Protein AF-A0A0F2J9E2-F1 (afdb_monomer_lite)

Structure (mmCIF, N/CA/C/O backbone):
data_AF-A0A0F2J9E2-F1
#
_entry.id   AF-A0A0F2J9E2-F1
#
loop_
_atom_site.group_PDB
_atom_site.id
_atom_site.type_symbol
_atom_site.label_atom_id
_atom_site.label_alt_id
_atom_site.label_comp_id
_atom_site.label_asym_id
_atom_site.label_entity_id
_atom_site.label_seq_id
_atom_site.pdbx_PDB_ins_code
_atom_site.Cartn_x
_atom_site.Cartn_y
_atom_site.Cartn_z
_atom_site.occupancy
_atom_site.B_iso_or_equiv
_atom_site.auth_seq_id
_atom_site.auth_comp_id
_atom_site.auth_asym_id
_atom_site.auth_atom_id
_atom_site.pdbx_PDB_model_num
ATOM 1 N N . MET A 1 1 ? -23.223 13.736 -30.293 1.00 45.84 1 MET A N 1
ATOM 2 C CA . MET A 1 1 ? -22.440 12.627 -30.875 1.00 45.84 1 MET A CA 1
ATOM 3 C C . MET A 1 1 ? -22.894 12.471 -32.313 1.00 45.84 1 MET A C 1
ATOM 5 O O . MET A 1 1 ? -24.028 12.058 -32.528 1.00 45.84 1 MET A O 1
ATOM 9 N N . GLU A 1 2 ? -22.087 12.908 -33.279 1.00 57.16 2 GLU A N 1
ATOM 10 C CA . GLU A 1 2 ? -22.367 12.638 -34.693 1.00 57.16 2 GLU A CA 1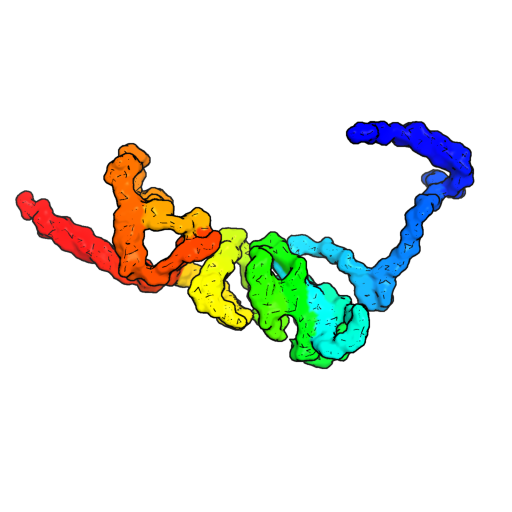
ATOM 11 C C . GLU A 1 2 ? -22.259 11.133 -34.938 1.00 57.16 2 GLU A C 1
ATOM 13 O O . GLU A 1 2 ? -21.308 10.481 -34.507 1.00 57.16 2 GLU A O 1
ATOM 18 N N . ARG A 1 3 ? -23.279 10.563 -35.576 1.00 68.81 3 ARG A N 1
ATOM 19 C CA . ARG A 1 3 ? -23.315 9.141 -35.901 1.00 68.81 3 ARG A CA 1
ATOM 20 C C . ARG A 1 3 ? -22.451 8.951 -37.146 1.00 68.81 3 ARG A C 1
ATOM 22 O O . ARG A 1 3 ? -22.843 9.409 -38.213 1.00 68.81 3 ARG A O 1
ATOM 29 N N . LEU A 1 4 ? -21.273 8.341 -36.997 1.00 74.75 4 LEU A N 1
ATOM 30 C CA . LEU A 1 4 ? -20.391 8.072 -38.135 1.00 74.75 4 LEU A CA 1
ATOM 31 C C . LEU A 1 4 ? -21.130 7.224 -39.180 1.00 74.75 4 LEU A C 1
ATOM 33 O O . LEU A 1 4 ? -21.601 6.127 -38.879 1.00 74.75 4 LEU A O 1
ATOM 37 N N . ASP A 1 5 ? -21.212 7.740 -40.405 1.00 84.50 5 ASP A N 1
ATOM 38 C CA . ASP A 1 5 ? -21.709 7.007 -41.566 1.00 84.50 5 ASP A CA 1
ATOM 39 C C . ASP A 1 5 ? -20.539 6.312 -42.271 1.00 84.50 5 ASP A C 1
ATOM 41 O O . ASP A 1 5 ? -19.844 6.876 -43.125 1.00 84.50 5 ASP A O 1
ATOM 45 N N . PHE A 1 6 ? -20.318 5.062 -41.874 1.00 79.31 6 PHE A N 1
ATOM 46 C CA . PHE A 1 6 ? -19.247 4.225 -42.399 1.00 79.31 6 PHE A CA 1
ATOM 47 C C . PHE A 1 6 ? -19.404 3.914 -43.895 1.00 79.31 6 PHE A C 1
ATOM 49 O O . PHE A 1 6 ? -18.396 3.673 -44.560 1.00 79.31 6 PHE A O 1
ATOM 56 N N . GLU A 1 7 ? -20.624 3.946 -44.450 1.00 83.50 7 GLU A N 1
ATOM 57 C CA . GLU A 1 7 ? -20.838 3.697 -45.880 1.00 83.50 7 GLU A CA 1
ATOM 58 C C . GLU A 1 7 ? -20.296 4.863 -46.709 1.00 83.50 7 GLU A C 1
ATOM 60 O O . GLU A 1 7 ? -19.500 4.663 -47.633 1.00 83.50 7 GLU A O 1
ATOM 65 N N . THR A 1 8 ? -20.674 6.087 -46.341 1.00 83.19 8 THR A N 1
ATOM 66 C CA . THR A 1 8 ? -20.191 7.299 -47.010 1.00 83.19 8 THR A CA 1
ATOM 67 C C . THR A 1 8 ? -18.673 7.440 -46.863 1.00 83.19 8 THR A C 1
ATOM 69 O O . THR A 1 8 ? -17.982 7.725 -47.844 1.00 83.19 8 THR A O 1
ATOM 72 N N . MET A 1 9 ? -18.120 7.156 -45.676 1.00 79.38 9 MET A N 1
ATOM 73 C CA . MET A 1 9 ? -16.666 7.148 -45.463 1.00 79.38 9 MET A CA 1
ATOM 74 C C . MET A 1 9 ? -15.953 6.103 -46.330 1.00 79.38 9 MET A C 1
ATOM 76 O O . MET A 1 9 ? -14.956 6.429 -46.972 1.00 79.38 9 MET A O 1
ATOM 80 N N . GLY A 1 10 ? -16.479 4.876 -46.407 1.00 78.56 10 GLY A N 1
ATOM 81 C CA . GLY A 1 10 ? -15.903 3.805 -47.223 1.00 78.56 10 GLY A CA 1
ATOM 82 C C . GLY A 1 10 ? -15.917 4.120 -48.721 1.00 78.56 10 GLY A C 1
ATOM 83 O O . GLY A 1 10 ? -14.920 3.893 -49.409 1.00 78.56 10 GLY A O 1
ATOM 84 N N . ARG A 1 11 ? -17.010 4.705 -49.232 1.00 81.94 11 ARG A N 1
ATOM 85 C CA . ARG A 1 11 ? -17.108 5.148 -50.636 1.00 81.94 11 ARG A CA 1
ATOM 86 C C . ARG A 1 11 ? -16.110 6.257 -50.958 1.00 81.94 11 ARG A C 1
ATOM 88 O O . ARG A 1 11 ? -15.480 6.204 -52.014 1.00 81.94 11 ARG A O 1
ATOM 95 N N . ASN A 1 12 ? -15.938 7.218 -50.053 1.00 81.62 12 ASN A N 1
ATOM 96 C CA . ASN A 1 12 ? -14.966 8.299 -50.216 1.00 81.62 12 ASN A CA 1
ATOM 97 C C . ASN A 1 12 ? -13.523 7.775 -50.204 1.00 81.62 12 ASN A C 1
ATOM 99 O O . ASN A 1 12 ? -12.742 8.164 -51.066 1.00 81.62 12 ASN A O 1
ATOM 103 N N . LEU A 1 13 ? -13.193 6.843 -49.302 1.00 79.50 13 LEU A N 1
ATOM 104 C CA . LEU A 1 13 ? -11.880 6.187 -49.241 1.00 79.50 13 LEU A CA 1
ATOM 105 C C . LEU A 1 13 ? -11.571 5.404 -50.523 1.00 79.50 13 LEU A C 1
ATOM 107 O O . LEU A 1 13 ? -10.526 5.595 -51.133 1.00 79.50 13 LEU A O 1
ATOM 111 N N . LEU A 1 14 ? -12.503 4.574 -50.996 1.00 80.94 14 LEU A N 1
ATOM 112 C CA . LEU A 1 14 ? -12.326 3.820 -52.245 1.00 80.94 14 LEU A CA 1
ATOM 113 C C . LEU A 1 14 ? -12.195 4.728 -53.475 1.00 80.94 14 LEU A C 1
ATOM 115 O O . LEU A 1 14 ? -11.509 4.365 -54.428 1.00 80.94 14 LEU A O 1
ATOM 119 N N . SER A 1 15 ? -12.826 5.903 -53.444 1.00 80.50 15 SER A N 1
ATOM 120 C CA . SER A 1 15 ? -12.768 6.884 -54.533 1.00 80.50 15 SER A CA 1
ATOM 121 C C . SER A 1 15 ? -11.544 7.800 -54.464 1.00 80.50 15 SER A C 1
ATOM 123 O O . SER A 1 15 ? -11.243 8.452 -55.462 1.00 80.50 15 SER A O 1
ATOM 125 N N . SER A 1 16 ? -10.834 7.863 -53.327 1.00 78.69 16 SER A N 1
ATOM 126 C CA . SER A 1 16 ? -9.673 8.750 -53.160 1.00 78.69 16 SER A CA 1
ATOM 127 C C . SER A 1 16 ? -8.466 8.303 -53.987 1.00 78.69 16 SER A C 1
ATOM 129 O O . SER A 1 16 ? -7.634 9.124 -54.356 1.00 78.69 16 SER A O 1
ATOM 131 N N . GLY A 1 17 ? -8.390 7.010 -54.327 1.00 74.31 17 GLY A N 1
ATOM 132 C CA . GLY A 1 17 ? -7.286 6.437 -55.101 1.00 74.31 17 GLY A CA 1
ATOM 133 C C . GLY A 1 17 ? -6.016 6.165 -54.286 1.00 74.31 17 GLY A C 1
ATOM 134 O O . GLY A 1 17 ? -5.050 5.646 -54.839 1.00 74.31 17 GLY A O 1
ATOM 135 N N . ASP A 1 18 ? -6.029 6.435 -52.978 1.00 76.81 18 ASP A N 1
ATOM 136 C CA . ASP A 1 18 ? -4.884 6.231 -52.072 1.00 76.81 18 ASP A CA 1
ATOM 137 C C . ASP A 1 18 ? -4.720 4.768 -51.619 1.00 76.81 18 ASP A C 1
ATOM 139 O O . ASP A 1 18 ? -3.776 4.408 -50.912 1.00 76.81 18 ASP A O 1
ATOM 143 N N . GLY A 1 19 ? -5.664 3.909 -52.004 1.00 80.12 19 GLY A N 1
ATOM 144 C CA . GLY A 1 19 ? -5.678 2.494 -51.667 1.00 80.12 19 GLY A CA 1
ATOM 145 C C . GLY A 1 19 ? -4.817 1.659 -52.610 1.00 80.12 19 GLY A C 1
ATOM 146 O O . GLY A 1 19 ? -4.946 1.726 -53.832 1.00 80.12 19 GLY A O 1
ATOM 147 N N . LYS A 1 20 ? -3.983 0.785 -52.050 1.00 84.25 20 LYS A N 1
ATOM 148 C CA . LYS A 1 20 ? -3.234 -0.226 -52.797 1.00 84.25 20 LYS A CA 1
ATOM 149 C C . LYS A 1 20 ? -4.018 -1.537 -52.834 1.00 84.25 20 LYS A C 1
ATOM 151 O O . LYS A 1 20 ? -4.261 -2.158 -51.801 1.00 84.25 20 LYS A O 1
ATOM 156 N N . VAL A 1 21 ? -4.401 -1.975 -54.033 1.00 84.69 21 VAL A N 1
ATOM 157 C CA . VAL A 1 21 ? -5.115 -3.246 -54.236 1.00 84.69 21 VAL A CA 1
ATOM 158 C C . VAL A 1 21 ? -4.161 -4.429 -54.049 1.00 84.69 21 VAL A C 1
ATOM 160 O O . VAL A 1 21 ? -3.058 -4.456 -54.596 1.00 84.69 21 VAL A O 1
ATOM 163 N N . THR A 1 22 ? -4.604 -5.426 -53.291 1.00 86.19 22 THR A N 1
ATOM 164 C CA . THR A 1 22 ? -3.924 -6.705 -53.053 1.00 86.19 22 THR A CA 1
ATOM 165 C C . THR A 1 22 ? -4.876 -7.864 -53.389 1.00 86.19 22 THR A C 1
ATOM 167 O O . THR A 1 22 ? -6.085 -7.643 -53.479 1.00 86.19 22 THR A O 1
ATOM 170 N N . PRO A 1 23 ? -4.392 -9.116 -53.519 1.00 90.44 23 PRO A N 1
ATOM 171 C CA . PRO A 1 23 ? -5.263 -10.283 -53.714 1.00 90.44 23 PRO A CA 1
ATOM 172 C C . PRO A 1 23 ? -6.301 -10.512 -52.600 1.00 90.44 23 PRO A C 1
ATOM 174 O O . PRO A 1 23 ? -7.240 -11.275 -52.800 1.00 90.44 23 PRO A O 1
ATOM 177 N N . TYR A 1 24 ? -6.137 -9.866 -51.440 1.00 86.00 24 TYR A N 1
ATOM 178 C CA . TYR A 1 24 ? -6.973 -10.053 -50.252 1.00 86.00 24 TYR A CA 1
ATOM 179 C C . TYR A 1 24 ? -7.859 -8.839 -49.927 1.00 86.00 24 TYR A C 1
ATOM 181 O O . TYR A 1 24 ? -8.608 -8.876 -48.955 1.00 86.00 24 TYR A O 1
ATOM 189 N N . G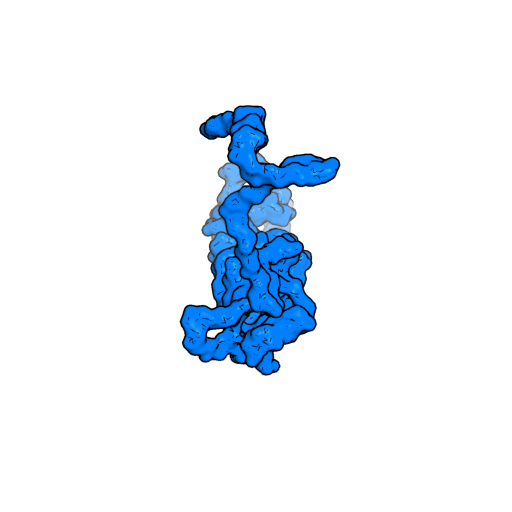LY A 1 25 ? -7.783 -7.761 -50.715 1.00 83.69 25 GLY A N 1
ATOM 190 C CA . GLY A 1 25 ? -8.536 -6.528 -50.476 1.00 83.69 25 GLY A CA 1
ATOM 191 C C . GLY A 1 25 ? -7.753 -5.264 -50.826 1.00 83.69 25 GLY A C 1
ATOM 192 O O . GLY A 1 25 ? -6.681 -5.327 -51.430 1.00 83.69 25 GLY A O 1
ATOM 193 N N . VAL A 1 26 ? -8.285 -4.104 -50.440 1.00 85.19 26 VAL A N 1
ATOM 194 C CA . VAL A 1 26 ? -7.658 -2.791 -50.663 1.00 85.19 26 VAL A CA 1
ATOM 195 C C . VAL A 1 26 ? -7.066 -2.291 -49.349 1.00 85.19 26 VAL A C 1
ATOM 197 O O . VAL A 1 26 ? -7.775 -2.202 -48.350 1.00 85.19 26 VAL A O 1
ATOM 200 N N . VAL A 1 27 ? -5.770 -1.982 -49.345 1.00 84.31 27 VAL A N 1
ATOM 201 C CA . VAL A 1 27 ? -5.057 -1.457 -48.174 1.00 84.31 27 VAL A CA 1
ATOM 202 C C . VAL A 1 27 ? -4.895 0.044 -48.328 1.00 84.31 27 VAL A C 1
ATOM 204 O O . VAL A 1 27 ? -4.327 0.502 -49.315 1.00 84.31 27 VAL A O 1
ATOM 207 N N . PHE A 1 28 ? -5.350 0.803 -47.339 1.00 80.31 28 PHE A N 1
ATOM 208 C CA . PHE A 1 28 ? -5.121 2.240 -47.262 1.00 80.31 28 PHE A CA 1
ATOM 209 C C . PHE A 1 28 ? -4.013 2.511 -46.254 1.00 80.31 28 PHE A C 1
ATOM 211 O O . PHE A 1 28 ? -4.058 2.013 -45.128 1.00 80.31 28 PHE A O 1
ATOM 218 N N . CYS A 1 29 ? -3.007 3.288 -46.651 1.00 72.88 29 CYS A N 1
ATOM 219 C CA . CYS A 1 29 ? -2.062 3.834 -45.689 1.00 72.88 29 CYS A CA 1
ATOM 220 C C . CYS A 1 29 ? -2.788 4.920 -44.903 1.00 72.88 29 CYS A C 1
ATOM 222 O O . CYS A 1 29 ? -2.969 6.031 -45.396 1.00 72.88 29 CYS A O 1
ATOM 224 N N . ASN A 1 30 ? -3.202 4.603 -43.677 1.00 67.81 30 ASN A N 1
ATOM 225 C CA . ASN A 1 30 ? -3.585 5.650 -42.747 1.00 67.81 30 ASN A CA 1
ATOM 226 C C . ASN A 1 30 ? -2.360 6.549 -42.575 1.00 67.81 30 ASN A C 1
ATOM 228 O O . ASN A 1 30 ? -1.275 6.062 -42.270 1.00 67.81 30 ASN A O 1
ATOM 232 N N . SER A 1 31 ? -2.527 7.854 -42.756 1.00 66.44 31 SER A N 1
ATOM 233 C CA . SER A 1 31 ? -1.500 8.882 -42.547 1.00 66.44 31 SER A CA 1
ATOM 234 C C . SER A 1 31 ? -1.072 9.025 -41.076 1.00 66.44 31 SER A C 1
ATOM 236 O O . SER A 1 31 ? -0.481 10.031 -40.693 1.00 66.44 31 SER A O 1
ATOM 238 N N . LEU A 1 32 ? -1.351 8.009 -40.252 1.00 65.31 32 LEU A N 1
ATOM 239 C CA . LEU A 1 32 ? -0.774 7.834 -38.934 1.00 65.31 32 LEU A CA 1
ATOM 240 C C . LEU A 1 32 ? 0.701 7.454 -39.127 1.00 65.31 32 LEU A C 1
ATOM 242 O O . LEU A 1 32 ? 0.980 6.386 -39.680 1.00 65.31 32 LEU A O 1
ATOM 246 N N . PRO A 1 33 ? 1.650 8.310 -38.722 1.00 68.56 33 PRO A N 1
ATOM 247 C CA . PRO A 1 33 ? 3.054 7.943 -38.764 1.00 68.56 33 PRO A CA 1
ATOM 248 C C . PRO A 1 33 ? 3.265 6.707 -37.881 1.00 68.56 33 PRO A C 1
ATOM 250 O O . PRO A 1 33 ? 2.840 6.683 -36.728 1.00 68.56 33 PRO A O 1
ATOM 253 N N . MET A 1 34 ? 3.903 5.667 -38.423 1.00 67.44 34 MET A N 1
ATOM 254 C CA . MET A 1 34 ? 4.447 4.601 -37.584 1.00 67.44 34 MET A CA 1
ATOM 255 C C . MET A 1 34 ? 5.698 5.155 -36.910 1.00 67.44 34 MET A C 1
ATOM 257 O O . MET A 1 34 ? 6.729 5.327 -37.558 1.00 67.44 34 MET A O 1
ATOM 261 N N . GLU A 1 35 ? 5.581 5.484 -35.629 1.00 73.31 35 GLU A N 1
ATOM 262 C CA . GLU A 1 35 ? 6.711 5.881 -34.797 1.00 73.31 35 GLU A CA 1
ATOM 263 C C . GLU A 1 35 ? 7.353 4.632 -34.181 1.00 73.31 35 GLU A C 1
ATOM 265 O O . GLU A 1 35 ? 6.665 3.773 -33.623 1.00 73.31 35 GLU A O 1
ATOM 270 N N . GLU A 1 36 ? 8.676 4.506 -34.297 1.00 76.56 36 GLU A N 1
ATOM 271 C CA . GLU A 1 36 ? 9.422 3.470 -33.584 1.00 76.56 36 GLU A CA 1
ATOM 272 C C . GLU A 1 36 ? 9.482 3.846 -32.100 1.00 76.56 36 GLU A C 1
ATOM 274 O O . GLU A 1 36 ? 10.320 4.626 -31.661 1.00 76.56 36 GLU A O 1
ATOM 279 N N . VAL A 1 37 ? 8.551 3.293 -31.325 1.00 74.25 37 VAL A N 1
ATOM 280 C CA . VAL A 1 37 ? 8.444 3.529 -29.875 1.00 74.25 37 VAL A CA 1
ATOM 281 C C . VAL A 1 37 ? 9.390 2.652 -29.046 1.00 74.25 37 VAL A C 1
ATOM 283 O O . VAL A 1 37 ? 9.548 2.863 -27.846 1.00 74.25 37 VAL A O 1
ATOM 286 N N . TYR A 1 38 ? 10.022 1.651 -29.665 1.00 78.44 38 TYR A N 1
ATOM 287 C CA . TYR A 1 38 ? 11.021 0.805 -29.019 1.00 78.44 38 TYR A CA 1
ATOM 288 C C . TYR A 1 38 ? 12.398 1.458 -29.123 1.00 78.44 38 TYR A C 1
ATOM 290 O O . TYR A 1 38 ? 12.933 1.634 -30.210 1.00 78.44 38 TYR A O 1
ATOM 298 N N . ASN A 1 39 ? 13.020 1.770 -27.990 1.00 74.19 39 ASN A N 1
ATOM 299 C CA . ASN A 1 39 ? 14.309 2.471 -27.964 1.00 74.19 39 ASN A CA 1
ATOM 300 C C . ASN A 1 39 ? 15.534 1.542 -28.136 1.00 74.19 39 ASN A C 1
ATOM 302 O O . ASN A 1 39 ? 16.653 1.916 -27.779 1.00 74.19 39 ASN A O 1
ATOM 306 N N . GLY A 1 40 ? 15.336 0.303 -28.602 1.00 73.19 40 GLY A N 1
ATOM 307 C CA . GLY A 1 40 ? 16.398 -0.705 -28.718 1.00 73.19 40 GLY A CA 1
ATOM 308 C C . GLY A 1 40 ? 16.823 -1.352 -27.392 1.00 73.19 40 GLY A C 1
ATOM 309 O O . GLY A 1 40 ? 17.658 -2.257 -27.401 1.00 73.19 40 GLY A O 1
ATOM 310 N N . LYS A 1 41 ? 16.271 -0.909 -26.255 1.00 68.56 41 LYS A N 1
ATOM 311 C CA . LYS A 1 41 ? 16.597 -1.417 -24.913 1.00 68.56 41 LYS A CA 1
ATOM 312 C C . LYS A 1 41 ? 15.366 -1.934 -24.173 1.00 68.56 41 LYS A C 1
ATOM 314 O O . LYS A 1 41 ? 15.387 -3.054 -23.665 1.00 68.56 41 LYS A O 1
ATOM 319 N N . MET A 1 42 ? 14.291 -1.152 -24.141 1.00 66.94 42 MET A N 1
ATOM 320 C CA . MET A 1 42 ? 13.066 -1.433 -23.398 1.00 66.94 42 MET A CA 1
ATOM 321 C C . MET A 1 42 ? 11.837 -1.119 -24.250 1.00 66.94 42 MET A C 1
ATOM 323 O O . MET A 1 42 ? 11.840 -0.177 -25.044 1.00 66.94 42 MET A O 1
ATOM 327 N N . PHE A 1 43 ? 10.790 -1.929 -24.092 1.00 68.81 43 PHE A N 1
ATOM 328 C CA . PHE A 1 43 ? 9.479 -1.579 -24.625 1.00 68.81 43 PHE A CA 1
ATOM 329 C C . PHE A 1 43 ? 8.998 -0.268 -23.990 1.00 68.81 43 PHE A C 1
ATOM 331 O O . PHE A 1 43 ? 9.376 0.020 -22.848 1.00 68.81 43 PHE A O 1
ATOM 338 N N . PRO A 1 44 ? 8.207 0.536 -24.724 1.00 69.50 44 PRO A N 1
ATOM 339 C CA . PRO A 1 44 ? 7.524 1.671 -24.122 1.00 69.50 44 PRO A CA 1
ATOM 340 C C . PRO A 1 44 ? 6.697 1.203 -22.925 1.00 69.50 44 PRO A C 1
ATOM 342 O O . PRO A 1 44 ? 6.375 0.017 -22.811 1.00 69.50 44 PRO A O 1
ATOM 345 N N . ASP A 1 45 ? 6.371 2.146 -22.043 1.00 71.06 45 ASP A N 1
ATOM 346 C CA . ASP A 1 45 ? 5.485 1.852 -20.928 1.00 71.06 45 ASP A CA 1
ATOM 347 C C . ASP A 1 45 ? 4.187 1.235 -21.456 1.00 71.06 45 ASP A C 1
ATOM 349 O O . ASP A 1 45 ? 3.511 1.796 -22.322 1.00 71.06 45 ASP A O 1
ATOM 353 N N . TYR A 1 46 ? 3.915 0.024 -21.003 1.00 66.81 46 TYR A N 1
ATOM 354 C CA . TYR A 1 46 ? 2.782 -0.772 -21.421 1.00 66.81 46 TYR A CA 1
ATOM 355 C C . TYR A 1 46 ? 2.416 -1.600 -20.205 1.00 66.81 46 TYR A C 1
ATOM 357 O O . TYR A 1 46 ? 3.246 -2.376 -19.738 1.00 66.81 46 TYR A O 1
ATOM 365 N N . ASP A 1 47 ? 1.206 -1.438 -19.684 1.00 66.25 47 ASP A N 1
ATOM 366 C CA . ASP A 1 47 ? 0.733 -2.231 -18.552 1.00 66.25 47 ASP A CA 1
ATOM 367 C C . ASP A 1 47 ? 0.418 -3.649 -19.059 1.00 66.25 47 ASP A C 1
ATOM 369 O O . ASP A 1 47 ? -0.714 -4.003 -19.388 1.00 66.25 47 ASP A O 1
ATOM 373 N N . TYR A 1 48 ? 1.473 -4.454 -19.235 1.00 63.69 48 TYR A N 1
ATOM 374 C CA . TYR A 1 48 ? 1.388 -5.824 -19.756 1.00 63.69 48 TYR A CA 1
ATOM 375 C C . TYR A 1 48 ? 0.742 -6.783 -18.755 1.00 63.69 48 TYR A C 1
ATOM 377 O O . TYR A 1 48 ? 0.312 -7.866 -19.159 1.00 63.69 48 TYR A O 1
ATOM 385 N N . THR A 1 49 ? 0.663 -6.399 -17.479 1.00 65.06 49 THR A N 1
ATOM 386 C CA . THR A 1 49 ? -0.065 -7.132 -16.450 1.00 65.06 49 THR A CA 1
ATOM 387 C C . THR A 1 49 ? -0.921 -6.192 -15.606 1.00 65.06 49 THR A C 1
ATOM 389 O O . THR A 1 49 ? -0.591 -5.025 -15.416 1.00 65.06 49 THR A O 1
ATOM 392 N N . SER A 1 50 ? -2.034 -6.715 -15.096 1.00 69.38 50 SER A N 1
ATOM 393 C CA . SER A 1 50 ? -2.913 -6.025 -14.138 1.00 69.38 50 SER A CA 1
ATOM 394 C C . SER A 1 50 ? -2.775 -6.596 -12.721 1.00 69.38 50 SER A C 1
ATOM 396 O O . SER A 1 50 ? -3.624 -6.346 -11.877 1.00 69.38 50 SER A O 1
ATOM 398 N N . ASP A 1 51 ? -1.752 -7.422 -12.482 1.00 81.38 51 ASP A N 1
ATOM 399 C CA . ASP A 1 51 ? -1.533 -8.166 -11.234 1.00 81.38 51 ASP A CA 1
ATOM 400 C C . ASP A 1 51 ? -0.454 -7.547 -10.332 1.00 81.38 51 ASP A C 1
ATOM 402 O O . ASP A 1 51 ? -0.142 -8.090 -9.271 1.00 81.38 51 ASP A O 1
ATOM 406 N N . TYR A 1 52 ? 0.119 -6.413 -10.737 1.00 89.62 52 TYR A N 1
ATOM 407 C CA . TYR A 1 52 ? 1.109 -5.714 -9.936 1.00 89.62 52 TYR A CA 1
ATOM 408 C C . TYR A 1 52 ? 0.449 -4.940 -8.786 1.00 89.62 52 TYR A C 1
ATOM 410 O O . TYR A 1 52 ? -0.662 -4.427 -8.895 1.00 89.62 52 TYR A O 1
ATOM 418 N N . ILE A 1 53 ? 1.180 -4.822 -7.683 1.00 92.44 53 ILE A N 1
ATOM 419 C CA . ILE A 1 53 ? 0.814 -4.018 -6.514 1.00 92.44 53 ILE A CA 1
ATOM 420 C C . ILE A 1 53 ? 1.424 -2.621 -6.604 1.00 92.44 53 ILE A C 1
ATOM 422 O O . ILE A 1 53 ? 0.749 -1.637 -6.308 1.00 92.44 53 ILE A O 1
ATOM 426 N N . LEU A 1 54 ? 2.683 -2.526 -7.040 1.00 92.81 54 LEU A N 1
ATOM 427 C CA . LEU A 1 54 ? 3.397 -1.258 -7.196 1.00 92.81 54 LEU A CA 1
ATOM 428 C C . LEU A 1 54 ? 4.078 -1.178 -8.555 1.00 92.81 54 LEU A C 1
ATOM 430 O O . LEU A 1 54 ? 4.783 -2.103 -8.962 1.00 92.81 54 LEU A O 1
ATOM 434 N N . LYS A 1 55 ? 3.934 -0.034 -9.214 1.00 92.62 55 LYS A N 1
ATOM 435 C CA . LYS A 1 55 ? 4.724 0.356 -10.378 1.00 92.62 55 LYS A CA 1
ATOM 436 C C . LYS A 1 55 ? 5.753 1.384 -9.935 1.00 92.62 55 LYS A C 1
ATOM 438 O O . LYS A 1 55 ? 5.410 2.455 -9.434 1.00 92.62 55 LYS A O 1
ATOM 443 N N . LEU A 1 56 ? 7.025 1.051 -10.110 1.00 92.00 56 LEU A N 1
ATOM 444 C CA . LEU A 1 56 ? 8.153 1.898 -9.756 1.00 92.00 56 LEU A CA 1
ATOM 445 C C . LEU A 1 56 ? 8.785 2.503 -11.009 1.00 92.00 56 LEU A C 1
ATOM 447 O O . LEU A 1 56 ? 9.113 1.785 -11.956 1.00 92.00 56 LEU A O 1
ATOM 451 N N . GLU A 1 57 ? 9.032 3.809 -10.979 1.00 91.56 57 GLU A N 1
ATOM 452 C CA . GLU A 1 57 ? 9.973 4.474 -11.880 1.00 91.56 57 GLU A CA 1
ATOM 453 C C . GLU A 1 57 ? 11.367 4.414 -11.259 1.00 91.56 57 GLU A C 1
ATOM 455 O O . GLU A 1 57 ? 11.578 4.927 -10.164 1.00 91.56 57 GLU A O 1
ATOM 460 N N . MET A 1 58 ? 12.330 3.804 -11.947 1.00 90.38 58 MET A N 1
ATOM 461 C CA . MET A 1 58 ? 13.711 3.676 -11.483 1.00 90.38 58 MET A CA 1
ATOM 462 C C . MET A 1 58 ? 14.658 4.513 -12.335 1.00 90.38 58 MET A C 1
ATOM 464 O O . MET A 1 58 ? 14.585 4.515 -13.566 1.00 90.38 58 MET A O 1
ATOM 468 N N . MET A 1 59 ? 15.603 5.172 -11.670 1.00 90.44 59 MET A N 1
ATOM 469 C CA . MET A 1 59 ? 16.639 5.993 -12.290 1.00 90.44 59 MET A CA 1
ATOM 470 C C . MET A 1 59 ? 17.989 5.758 -11.619 1.00 90.44 59 MET A C 1
ATOM 472 O O . MET A 1 59 ? 18.073 5.406 -10.441 1.00 90.44 59 MET A O 1
ATOM 476 N N . ARG A 1 60 ? 19.069 6.012 -12.362 1.00 89.06 60 ARG A N 1
ATOM 477 C CA . ARG A 1 60 ? 20.411 6.065 -11.781 1.00 89.06 60 ARG A CA 1
ATOM 478 C C . ARG A 1 60 ? 20.567 7.331 -10.938 1.00 89.06 60 ARG A C 1
ATOM 480 O O . ARG A 1 60 ? 20.383 8.449 -11.430 1.00 89.06 60 ARG A O 1
ATOM 487 N N . LYS A 1 61 ? 20.994 7.154 -9.693 1.00 87.31 61 LYS A N 1
ATOM 488 C CA . LYS A 1 61 ? 21.288 8.236 -8.756 1.00 87.31 61 LYS A CA 1
ATOM 489 C C . LYS A 1 61 ? 22.392 9.139 -9.307 1.00 87.31 61 LYS A C 1
ATOM 491 O O . LYS A 1 61 ? 23.418 8.670 -9.797 1.00 87.31 61 LYS A O 1
ATOM 496 N N . GLY A 1 62 ? 22.182 10.451 -9.224 1.00 81.25 62 GLY A N 1
ATOM 497 C CA . GLY A 1 62 ? 23.168 11.443 -9.666 1.00 81.25 62 GLY A CA 1
ATOM 498 C C . GLY A 1 62 ? 23.335 11.557 -11.186 1.00 81.25 62 GLY A C 1
ATOM 499 O O . GLY A 1 62 ? 24.337 12.114 -11.638 1.00 81.25 62 GLY A O 1
ATOM 500 N N . SER A 1 63 ? 22.385 11.051 -11.981 1.00 76.25 63 SER A N 1
ATOM 501 C CA . SER A 1 63 ? 22.373 11.288 -13.427 1.00 76.25 63 SER A CA 1
ATOM 502 C C . SER A 1 63 ? 22.340 12.792 -13.725 1.00 76.25 63 SER A C 1
ATOM 504 O O . SER A 1 63 ? 21.442 13.499 -13.279 1.00 76.25 63 SER A O 1
ATOM 506 N N . GLN A 1 64 ? 23.325 13.282 -14.484 1.00 68.62 64 GLN A N 1
ATOM 507 C CA . GLN A 1 64 ? 23.410 14.689 -14.911 1.00 68.62 64 GLN A CA 1
ATOM 508 C C . GLN A 1 64 ? 22.699 14.952 -16.248 1.00 68.62 64 GLN A C 1
ATOM 510 O O . GLN A 1 64 ? 22.780 16.054 -16.791 1.00 68.62 64 GLN A O 1
ATOM 515 N N . SER A 1 65 ? 22.035 13.938 -16.811 1.00 73.12 65 SER A N 1
ATOM 516 C CA . SER A 1 65 ? 21.277 14.091 -18.052 1.00 73.12 65 SER A CA 1
ATOM 517 C C . SER A 1 65 ? 20.032 14.943 -17.816 1.00 73.12 65 SER A C 1
ATOM 519 O O . SER A 1 65 ? 19.327 14.762 -16.827 1.00 73.12 65 SER A O 1
ATOM 521 N N . THR A 1 66 ? 19.710 15.817 -18.770 1.00 67.44 66 THR A N 1
ATOM 522 C CA . THR A 1 66 ? 18.431 16.548 -18.808 1.00 67.44 66 THR A CA 1
ATOM 523 C C . THR A 1 66 ? 17.231 15.623 -19.043 1.00 67.44 66 THR A C 1
ATOM 525 O O . THR A 1 66 ? 16.100 16.005 -18.763 1.00 67.44 66 THR A O 1
ATOM 528 N N . SER A 1 67 ? 17.479 14.404 -19.529 1.00 72.56 67 SER A N 1
ATOM 529 C CA . SER A 1 67 ? 16.521 13.297 -19.612 1.00 72.56 67 SER A CA 1
ATOM 530 C C . SER A 1 67 ? 17.224 12.014 -19.144 1.00 72.56 67 SER A C 1
ATOM 532 O O . SER A 1 67 ? 17.913 11.358 -19.933 1.00 72.56 67 SER A O 1
ATOM 534 N N . PRO A 1 68 ? 17.200 11.696 -17.836 1.00 78.62 68 PRO A N 1
ATOM 535 C CA . PRO A 1 68 ? 17.820 10.473 -17.337 1.00 78.62 68 PRO A CA 1
ATOM 536 C C . PRO A 1 68 ? 17.139 9.243 -17.945 1.00 78.62 68 PRO A C 1
ATOM 538 O O . PRO A 1 68 ? 15.939 9.257 -18.213 1.00 78.62 68 PRO A O 1
ATOM 541 N N . GLU A 1 69 ? 17.913 8.179 -18.166 1.00 83.94 69 GLU A N 1
ATOM 542 C CA . GLU A 1 69 ? 17.355 6.888 -18.564 1.00 83.94 69 GLU A CA 1
ATOM 543 C C . GLU A 1 69 ? 16.485 6.350 -17.421 1.00 83.94 69 GLU A C 1
ATOM 545 O O . GLU A 1 69 ? 16.907 6.345 -16.261 1.00 83.94 69 GLU A O 1
ATOM 550 N N . LYS A 1 70 ? 15.261 5.948 -17.766 1.00 86.38 70 LYS A N 1
ATOM 551 C CA . LYS A 1 70 ? 14.239 5.469 -16.837 1.00 86.38 70 LYS A CA 1
ATOM 552 C C . LYS A 1 70 ? 13.917 4.016 -17.137 1.00 86.38 70 LYS A C 1
ATOM 554 O O . LYS A 1 70 ? 13.844 3.623 -18.302 1.00 86.38 70 LYS A O 1
ATOM 559 N N . VAL A 1 71 ? 13.693 3.239 -16.087 1.00 88.50 71 VAL A N 1
ATOM 560 C CA . VAL A 1 71 ? 13.241 1.850 -16.181 1.00 88.50 71 VAL A CA 1
ATOM 561 C C . VAL A 1 71 ? 12.019 1.676 -15.297 1.00 88.50 71 VAL A C 1
ATOM 563 O O . VAL A 1 71 ? 12.030 2.091 -14.143 1.00 88.50 71 VAL A O 1
ATOM 566 N N . TRP A 1 72 ? 10.979 1.047 -15.834 1.00 88.88 72 TRP A N 1
ATOM 567 C CA . TRP A 1 72 ? 9.786 0.690 -15.072 1.00 88.88 72 TRP A CA 1
ATOM 568 C C . TRP A 1 72 ? 9.969 -0.686 -14.439 1.00 88.88 72 TRP A C 1
ATOM 570 O O . TRP A 1 72 ? 10.376 -1.635 -15.118 1.00 88.88 72 TRP A O 1
ATOM 580 N N . LEU A 1 73 ? 9.653 -0.807 -13.153 1.00 89.88 73 LEU A N 1
ATOM 581 C CA . LEU A 1 73 ? 9.671 -2.072 -12.428 1.00 89.88 73 LEU A CA 1
ATOM 582 C C . LEU A 1 73 ? 8.330 -2.285 -11.734 1.00 89.88 73 LEU A C 1
ATOM 584 O O . LEU A 1 73 ? 7.868 -1.434 -10.989 1.00 89.88 73 LEU A O 1
ATOM 588 N N . TYR A 1 74 ? 7.730 -3.442 -11.967 1.00 91.38 74 TYR A N 1
ATOM 589 C CA . TYR A 1 74 ? 6.419 -3.804 -11.446 1.00 91.38 74 TYR A CA 1
ATOM 590 C C . TYR A 1 74 ? 6.626 -4.816 -10.331 1.00 91.38 74 TYR A C 1
ATOM 592 O O . TYR A 1 74 ? 7.304 -5.813 -10.564 1.00 91.38 74 TYR A O 1
ATOM 600 N N . LEU A 1 75 ? 6.110 -4.547 -9.136 1.00 92.75 75 LEU A N 1
ATOM 601 C CA . LEU A 1 75 ? 6.245 -5.394 -7.955 1.00 92.75 75 LEU A CA 1
ATOM 602 C C . LEU A 1 75 ? 4.902 -6.049 -7.600 1.00 92.75 75 LEU A C 1
ATOM 604 O O . LEU A 1 75 ? 3.866 -5.418 -7.798 1.00 92.75 75 LEU A O 1
ATOM 608 N N . PRO A 1 76 ? 4.902 -7.258 -7.015 1.00 93.38 76 PRO A N 1
ATOM 609 C CA . PRO A 1 76 ? 6.078 -8.074 -6.709 1.00 93.38 76 PRO A CA 1
ATOM 610 C C . PRO A 1 76 ? 6.763 -8.649 -7.961 1.00 93.38 76 PRO A C 1
ATOM 612 O O . PRO A 1 76 ? 6.134 -8.921 -8.977 1.00 93.38 76 PRO A O 1
ATOM 615 N N . THR A 1 77 ? 8.083 -8.853 -7.898 1.00 91.75 77 THR A N 1
ATOM 616 C CA . THR A 1 77 ? 8.873 -9.380 -9.021 1.00 91.75 77 THR A CA 1
ATOM 617 C C . THR A 1 77 ? 10.041 -10.265 -8.609 1.00 91.75 77 THR A C 1
ATOM 619 O O . THR A 1 77 ? 10.450 -10.351 -7.445 1.00 91.75 77 THR A O 1
ATOM 622 N N . SER A 1 78 ? 10.604 -10.949 -9.605 1.00 91.50 78 SER A N 1
ATOM 623 C CA . SER A 1 78 ? 11.766 -11.812 -9.426 1.00 91.50 78 SER A CA 1
ATOM 624 C C . SER A 1 78 ? 13.053 -11.000 -9.260 1.00 91.50 78 SER A C 1
ATOM 626 O O . SER A 1 78 ? 13.243 -9.957 -9.886 1.00 91.50 78 SER A O 1
ATOM 628 N N . LYS A 1 79 ? 14.015 -11.540 -8.501 1.00 90.56 79 LYS A N 1
ATOM 629 C CA . LYS A 1 79 ? 15.359 -10.945 -8.375 1.00 90.56 79 LYS A CA 1
ATOM 630 C C . LYS A 1 79 ? 16.033 -10.725 -9.737 1.00 90.56 79 LYS A C 1
ATOM 632 O O . LYS A 1 79 ? 16.754 -9.750 -9.905 1.00 90.56 79 LYS A O 1
ATOM 637 N N . ALA A 1 80 ? 15.780 -11.599 -10.715 1.00 90.19 80 ALA A N 1
ATOM 638 C CA . ALA A 1 80 ? 16.319 -11.461 -12.066 1.00 90.19 80 ALA A CA 1
ATOM 639 C C . ALA A 1 80 ? 15.798 -10.200 -12.776 1.00 90.19 80 ALA A C 1
ATOM 641 O O . ALA A 1 80 ? 16.569 -9.532 -13.462 1.00 90.19 80 ALA A O 1
ATOM 642 N N . CYS A 1 81 ? 14.527 -9.838 -12.574 1.00 89.69 81 CYS A N 1
ATOM 643 C CA . CYS A 1 81 ? 13.952 -8.605 -13.114 1.00 89.69 81 CYS A CA 1
ATOM 644 C C . CYS A 1 81 ? 14.596 -7.362 -12.490 1.00 89.69 81 CYS A C 1
ATOM 646 O O . CYS A 1 81 ? 14.949 -6.431 -13.212 1.00 89.69 81 CYS A O 1
ATOM 648 N N . ILE A 1 82 ? 14.835 -7.378 -11.176 1.00 89.75 82 ILE A N 1
ATOM 649 C CA . ILE A 1 82 ? 15.502 -6.264 -10.486 1.00 89.75 82 ILE A CA 1
ATOM 650 C C . ILE A 1 82 ? 16.961 -6.122 -10.961 1.00 89.75 82 ILE A C 1
ATOM 652 O O . ILE A 1 82 ? 17.411 -5.023 -11.277 1.00 89.75 82 ILE A O 1
ATOM 656 N N . LEU A 1 83 ? 17.694 -7.235 -11.100 1.00 90.12 83 LEU A N 1
ATOM 657 C CA . LEU A 1 83 ? 19.056 -7.231 -11.656 1.00 90.12 83 LEU A CA 1
ATOM 658 C C . LEU A 1 83 ? 19.089 -6.743 -13.111 1.00 90.12 83 LEU A C 1
ATOM 660 O O . LEU A 1 83 ? 20.004 -6.023 -13.503 1.00 90.12 83 LEU A O 1
ATOM 664 N N . LYS A 1 84 ? 18.082 -7.095 -13.916 1.00 88.62 84 LYS A N 1
ATOM 665 C CA . LYS A 1 84 ? 17.944 -6.582 -15.283 1.00 88.62 84 LYS A CA 1
ATOM 666 C C . LYS A 1 84 ? 17.758 -5.061 -15.292 1.00 88.62 84 LYS A C 1
ATOM 668 O O . LYS A 1 84 ? 18.376 -4.393 -16.118 1.00 88.62 84 LYS A O 1
ATOM 673 N N . ALA A 1 85 ? 16.962 -4.514 -14.372 1.00 88.50 85 ALA A N 1
ATOM 674 C CA . ALA A 1 85 ? 16.790 -3.069 -14.231 1.00 88.50 85 ALA A CA 1
ATOM 675 C C . ALA A 1 85 ? 18.106 -2.363 -13.850 1.00 88.50 85 ALA A C 1
ATOM 677 O O . ALA A 1 85 ? 18.462 -1.362 -14.471 1.00 88.50 85 ALA A O 1
ATOM 678 N N . LEU A 1 86 ? 18.876 -2.929 -12.910 1.00 89.75 86 LEU A N 1
ATOM 679 C CA . LEU A 1 86 ? 20.218 -2.447 -12.546 1.00 89.75 86 LEU A CA 1
ATOM 680 C C . LEU A 1 86 ? 21.166 -2.397 -13.753 1.00 89.75 86 LEU A C 1
ATOM 682 O O . LEU A 1 86 ? 21.768 -1.358 -14.028 1.00 89.75 86 LEU A O 1
ATOM 686 N N . LEU A 1 87 ? 21.248 -3.498 -14.510 1.00 88.81 87 LEU A N 1
ATOM 687 C CA . LEU A 1 87 ? 22.089 -3.590 -15.707 1.00 88.81 87 LEU A CA 1
ATOM 688 C C . LEU A 1 87 ? 21.695 -2.555 -16.767 1.00 88.81 87 LEU A C 1
ATOM 690 O O . LEU A 1 87 ? 22.570 -1.955 -17.388 1.00 88.81 87 LEU A O 1
ATOM 694 N N . HIS A 1 88 ? 20.395 -2.319 -16.961 1.00 86.00 88 HIS A N 1
ATOM 695 C CA . HIS A 1 88 ? 19.914 -1.309 -17.904 1.00 86.00 88 HIS A CA 1
ATOM 696 C C . HIS A 1 88 ? 20.292 0.114 -17.495 1.00 86.00 88 HIS A C 1
ATOM 698 O O . HIS A 1 88 ? 20.696 0.898 -18.349 1.00 86.00 88 HIS A O 1
ATOM 704 N N . LEU A 1 89 ? 20.229 0.427 -16.202 1.00 88.62 89 LEU A N 1
ATOM 705 C CA . LEU A 1 89 ? 20.623 1.733 -15.672 1.00 88.62 89 LEU A CA 1
ATOM 706 C C . LEU A 1 89 ? 22.149 1.887 -15.519 1.00 88.62 89 LEU A C 1
ATOM 708 O O . LEU A 1 89 ? 22.632 2.958 -15.141 1.00 88.62 89 LEU A O 1
ATOM 712 N N . GLY A 1 90 ? 22.923 0.835 -15.818 1.00 87.25 90 GLY A N 1
ATOM 713 C CA . GLY A 1 90 ? 24.375 0.812 -15.641 1.00 87.25 90 GLY A CA 1
ATOM 714 C C . GLY A 1 90 ? 24.790 1.021 -14.182 1.00 87.25 90 GLY A C 1
ATOM 715 O O . GLY A 1 90 ? 25.776 1.718 -13.927 1.00 87.25 90 GLY A O 1
ATOM 716 N N . ALA A 1 91 ? 23.990 0.497 -13.252 1.00 87.12 91 ALA A N 1
ATOM 717 C CA . ALA A 1 91 ? 24.205 0.546 -11.813 1.00 87.12 91 ALA A CA 1
ATOM 718 C C . ALA A 1 91 ? 24.759 -0.796 -11.312 1.00 87.12 91 ALA A C 1
ATOM 720 O O . ALA A 1 91 ? 24.288 -1.858 -11.724 1.00 87.12 91 ALA A O 1
ATOM 721 N N . ASP A 1 92 ? 25.739 -0.742 -10.408 1.00 83.81 92 ASP A N 1
ATOM 722 C CA . ASP A 1 92 ? 26.375 -1.938 -9.844 1.00 83.81 92 ASP A CA 1
ATOM 723 C C . ASP A 1 92 ? 25.617 -2.448 -8.609 1.00 83.81 92 ASP A C 1
ATOM 725 O O . ASP A 1 92 ? 25.585 -3.652 -8.340 1.00 83.81 92 ASP A O 1
ATOM 729 N N . THR A 1 93 ? 24.990 -1.538 -7.853 1.00 84.44 93 THR A N 1
ATOM 730 C CA . THR A 1 93 ? 24.279 -1.852 -6.608 1.00 84.44 93 THR A CA 1
ATOM 731 C C . THR A 1 93 ? 22.943 -1.118 -6.492 1.00 84.44 93 THR A C 1
ATOM 733 O O .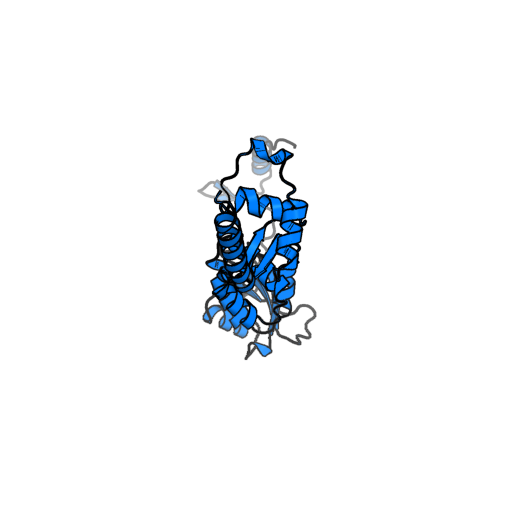 THR A 1 93 ? 22.707 -0.109 -7.155 1.00 84.44 93 THR A O 1
ATOM 736 N N . TYR A 1 94 ? 22.068 -1.587 -5.593 1.00 83.50 94 TYR A N 1
ATOM 737 C CA . TYR A 1 94 ? 20.796 -0.916 -5.284 1.00 83.50 94 TYR A CA 1
ATOM 738 C C . TYR A 1 94 ? 20.979 0.526 -4.784 1.00 83.50 94 TYR A C 1
ATOM 740 O O . TYR A 1 94 ? 20.136 1.373 -5.048 1.00 83.50 94 TYR A O 1
ATOM 748 N N . ASN A 1 95 ? 22.104 0.830 -4.126 1.00 83.38 95 ASN A N 1
ATOM 749 C CA . ASN A 1 95 ? 22.391 2.158 -3.571 1.00 83.38 95 ASN A CA 1
ATOM 750 C C . ASN A 1 95 ? 22.662 3.222 -4.648 1.00 83.38 95 ASN A C 1
ATOM 752 O O . ASN A 1 95 ? 22.583 4.424 -4.372 1.00 83.38 95 ASN A O 1
ATOM 756 N N . ASP A 1 96 ? 22.979 2.779 -5.865 1.00 86.12 96 ASP A N 1
ATOM 757 C CA . ASP A 1 96 ? 23.199 3.637 -7.029 1.00 86.12 96 ASP A CA 1
ATOM 758 C C . ASP A 1 96 ? 21.889 3.998 -7.738 1.00 86.12 96 ASP A C 1
ATOM 760 O O . ASP A 1 96 ? 21.902 4.683 -8.764 1.00 86.12 96 ASP A O 1
ATOM 764 N N . LEU A 1 97 ? 20.757 3.537 -7.207 1.00 87.12 97 LEU A N 1
ATOM 765 C CA . LEU A 1 97 ? 19.435 3.775 -7.750 1.00 87.12 97 LEU A CA 1
ATOM 766 C C . LEU A 1 97 ? 18.640 4.752 -6.889 1.00 87.12 97 LEU A C 1
ATOM 768 O O . LEU A 1 97 ? 18.826 4.881 -5.681 1.00 87.12 97 LEU A O 1
ATOM 772 N N . THR A 1 98 ? 17.717 5.427 -7.552 1.00 88.75 98 THR A N 1
ATOM 773 C CA . THR A 1 98 ? 16.583 6.118 -6.943 1.00 88.75 98 THR A CA 1
ATOM 774 C C . THR A 1 98 ? 15.326 5.571 -7.588 1.00 88.75 98 THR A C 1
ATOM 776 O O . THR A 1 98 ? 15.325 5.332 -8.800 1.00 88.75 98 THR A O 1
ATOM 779 N N . PHE A 1 99 ? 14.268 5.389 -6.811 1.00 90.62 99 PHE A N 1
ATOM 780 C CA . PHE A 1 99 ? 12.979 4.979 -7.342 1.00 90.62 99 PHE A CA 1
ATOM 781 C C . PHE A 1 99 ? 11.861 5.855 -6.786 1.00 90.62 99 PHE A C 1
ATOM 783 O O . PHE A 1 99 ? 12.021 6.497 -5.750 1.00 90.62 99 PHE A O 1
ATOM 790 N N . GLN A 1 100 ? 10.745 5.875 -7.500 1.00 91.69 100 GLN A N 1
ATOM 791 C CA . GLN A 1 100 ? 9.502 6.501 -7.076 1.00 91.69 100 GLN A CA 1
ATOM 792 C C . GLN A 1 100 ? 8.350 5.552 -7.396 1.00 91.69 100 GLN A C 1
ATOM 794 O O . GLN A 1 100 ? 8.319 4.971 -8.483 1.00 91.69 100 GLN A O 1
ATOM 799 N N . CYS A 1 101 ? 7.408 5.397 -6.470 1.00 92.62 101 CYS A N 1
ATOM 800 C CA . CYS A 1 101 ? 6.143 4.727 -6.746 1.00 92.62 101 CYS A CA 1
ATOM 801 C C . CYS A 1 101 ? 5.288 5.661 -7.607 1.00 92.62 101 CYS A C 1
ATOM 803 O O . CYS A 1 101 ? 4.998 6.781 -7.196 1.00 92.62 101 CYS A O 1
ATOM 805 N N . VAL A 1 102 ? 4.939 5.225 -8.816 1.00 91.12 102 VAL A N 1
ATOM 806 C CA . VAL A 1 102 ? 4.162 6.034 -9.770 1.00 91.12 102 VAL A CA 1
ATOM 807 C C . VAL A 1 102 ? 2.723 5.569 -9.918 1.00 91.12 102 VAL A C 1
ATOM 809 O O . VAL A 1 102 ? 1.888 6.353 -10.353 1.00 91.12 102 VAL A O 1
ATOM 812 N N . ASP A 1 103 ? 2.448 4.305 -9.598 1.00 90.81 103 ASP A N 1
ATOM 813 C CA . ASP A 1 103 ? 1.114 3.728 -9.701 1.00 90.81 103 ASP A CA 1
ATOM 814 C C . ASP A 1 103 ? 0.954 2.542 -8.743 1.00 90.81 103 ASP A C 1
ATOM 816 O O . ASP A 1 103 ? 1.926 1.841 -8.418 1.00 90.81 103 ASP A O 1
ATOM 820 N N . SER A 1 104 ? -0.283 2.305 -8.322 1.00 90.69 104 SER A N 1
ATOM 821 C CA . SER A 1 104 ? -0.696 1.155 -7.525 1.00 90.69 104 SER A CA 1
ATOM 822 C C . SER A 1 104 ? -2.147 0.794 -7.817 1.00 90.69 104 SER A C 1
ATOM 824 O O . SER A 1 104 ? -3.000 1.658 -7.998 1.00 90.69 104 SER A O 1
ATOM 826 N N . MET A 1 105 ? -2.442 -0.506 -7.801 1.00 84.50 105 MET A N 1
ATOM 827 C CA . MET A 1 105 ? -3.805 -1.014 -7.971 1.00 84.50 105 MET A CA 1
ATOM 828 C C . MET A 1 105 ? -4.633 -0.998 -6.681 1.00 84.50 105 MET A C 1
ATOM 830 O O . MET A 1 105 ? -5.861 -0.959 -6.752 1.00 84.50 105 MET A O 1
ATOM 834 N N . SER A 1 106 ? -3.983 -1.036 -5.514 1.00 85.75 106 SER A N 1
ATOM 835 C CA . SER A 1 106 ? -4.663 -1.316 -4.239 1.00 85.75 106 SER A CA 1
ATOM 836 C C . SER A 1 106 ? -4.317 -0.346 -3.112 1.00 85.75 106 SER A C 1
ATOM 838 O O . SER A 1 106 ? -4.998 -0.372 -2.089 1.00 85.75 106 SER A O 1
ATOM 840 N N . LEU A 1 107 ? -3.273 0.473 -3.274 1.00 91.56 107 LEU A N 1
ATOM 841 C CA . LEU A 1 107 ? -2.723 1.312 -2.208 1.00 91.56 107 LEU A CA 1
ATOM 842 C C . LEU A 1 107 ? -3.108 2.782 -2.381 1.00 91.56 107 LEU A C 1
ATOM 844 O O . LEU A 1 107 ? -3.267 3.270 -3.503 1.00 91.56 107 LEU A O 1
ATOM 848 N N . SER A 1 108 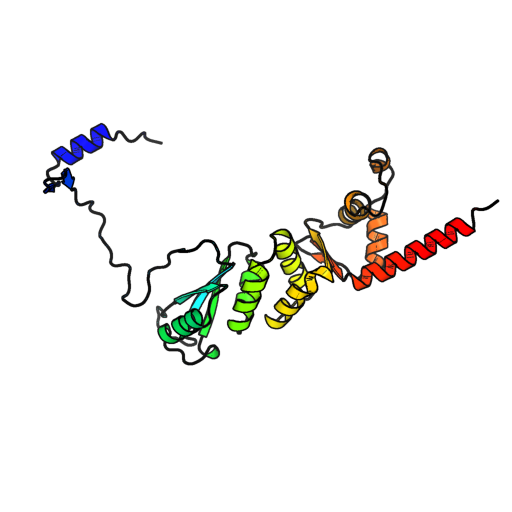? -3.227 3.500 -1.266 1.00 90.81 108 SER A N 1
ATOM 849 C CA . SER A 1 108 ? -3.471 4.943 -1.276 1.00 90.81 108 SER A CA 1
ATOM 850 C C . SER A 1 108 ? -2.254 5.750 -1.746 1.00 90.81 108 SER A C 1
ATOM 852 O O . SER A 1 108 ? -1.101 5.336 -1.606 1.00 90.81 108 SER A O 1
ATOM 854 N N . GLU A 1 109 ? -2.502 6.957 -2.271 1.00 90.88 109 GLU A N 1
ATOM 855 C CA . GLU A 1 109 ? -1.438 7.882 -2.694 1.00 90.88 109 GLU A CA 1
ATOM 856 C C . GLU A 1 109 ? -0.475 8.217 -1.546 1.00 90.88 109 GLU A C 1
ATOM 858 O O . GLU A 1 109 ? 0.739 8.161 -1.723 1.00 90.88 109 GLU A O 1
ATOM 863 N N . SER A 1 110 ? -0.999 8.461 -0.339 1.00 88.12 110 SER A N 1
ATOM 864 C CA . SER A 1 110 ? -0.184 8.709 0.857 1.00 88.12 110 SER A CA 1
ATOM 865 C C . SER A 1 110 ? 0.747 7.548 1.190 1.00 88.12 110 SER A C 1
ATOM 867 O O . SER A 1 110 ? 1.884 7.763 1.614 1.00 88.12 110 SER A O 1
ATOM 869 N N . PHE A 1 111 ? 0.284 6.314 0.983 1.00 90.31 111 PHE A N 1
ATOM 870 C CA . PHE A 1 111 ? 1.096 5.131 1.220 1.00 90.31 111 PHE A CA 1
ATOM 871 C C . PHE A 1 111 ? 2.212 5.001 0.179 1.00 90.31 111 PHE A C 1
ATOM 873 O O . PHE A 1 111 ? 3.366 4.752 0.530 1.00 90.31 111 PHE A O 1
ATOM 880 N N . MET A 1 112 ? 1.897 5.241 -1.098 1.00 92.38 112 MET A N 1
ATOM 881 C CA . MET A 1 112 ? 2.887 5.260 -2.181 1.00 92.38 112 MET A CA 1
ATOM 882 C C . MET A 1 112 ? 3.957 6.338 -1.984 1.00 92.38 112 MET A C 1
ATOM 884 O O . MET A 1 112 ? 5.144 6.080 -2.218 1.00 92.38 112 MET A O 1
ATOM 888 N N . ASP A 1 113 ? 3.563 7.527 -1.528 1.00 90.75 113 ASP A N 1
ATOM 889 C CA . ASP A 1 113 ? 4.494 8.606 -1.199 1.00 90.75 113 ASP A CA 1
ATOM 890 C C . ASP A 1 113 ? 5.450 8.172 -0.088 1.00 90.75 113 ASP A C 1
ATOM 892 O O . ASP A 1 113 ? 6.664 8.333 -0.212 1.00 90.75 113 ASP A O 1
ATOM 896 N N . HIS A 1 114 ? 4.923 7.545 0.964 1.00 89.56 114 HIS A N 1
ATOM 897 C CA . HIS A 1 114 ? 5.734 7.059 2.077 1.00 89.56 114 HIS A CA 1
ATOM 898 C C . HIS A 1 114 ? 6.700 5.941 1.663 1.00 89.56 114 HIS A C 1
ATOM 900 O O . HIS A 1 114 ? 7.871 5.965 2.043 1.00 89.56 114 HIS A O 1
ATOM 906 N N . LEU A 1 115 ? 6.261 5.007 0.813 1.00 90.75 115 LEU A N 1
ATOM 907 C CA . LEU A 1 115 ? 7.132 3.977 0.233 1.00 90.75 115 LEU A CA 1
ATOM 908 C C . LEU A 1 115 ? 8.227 4.566 -0.666 1.00 90.75 115 LEU A C 1
ATOM 910 O O . LEU A 1 115 ? 9.343 4.049 -0.701 1.00 90.75 115 LEU A O 1
ATOM 914 N N . SER A 1 116 ? 7.941 5.664 -1.369 1.00 89.62 116 SER A N 1
ATOM 915 C CA . SER A 1 116 ? 8.913 6.351 -2.233 1.00 89.62 116 SER A CA 1
ATOM 916 C C . SER A 1 116 ? 10.038 7.043 -1.456 1.00 89.62 116 SER A C 1
ATOM 918 O O . SER A 1 116 ? 11.066 7.383 -2.039 1.00 89.62 116 SER A O 1
ATOM 920 N N . LEU A 1 117 ? 9.871 7.252 -0.146 1.00 88.62 117 LEU A N 1
ATOM 921 C CA . LEU A 1 117 ? 10.909 7.808 0.731 1.00 88.62 117 LEU A CA 1
ATOM 922 C C . LEU A 1 117 ? 11.908 6.754 1.226 1.00 88.62 117 LEU A C 1
ATOM 924 O O . LEU A 1 117 ? 12.922 7.106 1.833 1.00 88.62 117 LEU A O 1
ATOM 928 N N . MET A 1 118 ? 11.627 5.474 0.991 1.00 87.31 118 MET A N 1
ATOM 929 C CA . MET A 1 118 ? 12.469 4.366 1.427 1.00 87.31 118 MET A CA 1
ATOM 930 C C . MET A 1 118 ? 13.602 4.096 0.432 1.00 87.31 118 MET A C 1
ATOM 932 O O . MET A 1 118 ? 13.573 4.534 -0.715 1.00 87.31 118 MET A O 1
ATOM 936 N N . ASP A 1 119 ? 14.622 3.359 0.862 1.00 82.75 119 ASP A N 1
ATOM 937 C CA . ASP A 1 119 ? 15.829 3.093 0.071 1.00 82.75 119 ASP A CA 1
ATOM 938 C C . ASP A 1 119 ? 16.046 1.607 -0.261 1.00 82.75 119 ASP A C 1
ATOM 940 O O . ASP A 1 119 ? 16.867 1.278 -1.120 1.00 82.75 119 ASP A O 1
ATOM 944 N N . ASN A 1 120 ? 15.279 0.696 0.346 1.00 86.81 120 ASN A N 1
ATOM 945 C CA . ASN A 1 120 ? 15.451 -0.742 0.158 1.00 86.81 120 ASN A CA 1
ATOM 946 C C . ASN A 1 120 ? 14.391 -1.362 -0.768 1.00 86.81 120 ASN A C 1
ATOM 948 O O . ASN A 1 120 ? 13.360 -1.869 -0.328 1.00 86.81 120 ASN A O 1
ATOM 952 N N . ILE A 1 121 ? 14.695 -1.415 -2.070 1.00 89.31 121 ILE A N 1
ATOM 953 C CA . ILE A 1 121 ? 13.822 -2.043 -3.078 1.00 89.31 121 ILE A CA 1
ATOM 954 C C . ILE A 1 121 ? 13.557 -3.532 -2.817 1.00 89.31 121 ILE A C 1
ATOM 956 O O . ILE A 1 121 ? 12.518 -4.057 -3.210 1.00 89.31 121 ILE A O 1
ATOM 960 N N . GLY A 1 122 ? 14.493 -4.226 -2.162 1.00 89.31 122 GLY A N 1
ATOM 961 C CA . GLY A 1 122 ? 14.331 -5.629 -1.798 1.00 89.31 122 GLY A CA 1
ATOM 962 C C . GLY A 1 122 ? 13.217 -5.804 -0.773 1.00 89.31 122 GLY A C 1
ATOM 963 O O . GLY A 1 122 ? 12.333 -6.628 -0.981 1.00 89.31 122 GLY A O 1
ATOM 964 N N . GLU A 1 123 ? 13.226 -4.992 0.283 1.00 91.62 123 GLU A N 1
ATOM 965 C CA . GLU A 1 123 ? 12.164 -4.991 1.295 1.00 91.62 123 GLU A CA 1
ATOM 966 C C . GLU A 1 123 ? 10.828 -4.526 0.712 1.00 91.62 123 GLU A C 1
ATOM 968 O O . GLU A 1 123 ? 9.815 -5.165 0.963 1.00 91.62 123 GLU A O 1
ATOM 973 N N . ILE A 1 124 ? 10.808 -3.502 -0.145 1.00 93.19 124 ILE A N 1
ATOM 974 C CA . ILE A 1 124 ? 9.565 -3.075 -0.816 1.00 93.19 124 ILE A CA 1
ATOM 975 C C . ILE A 1 124 ? 9.007 -4.191 -1.704 1.00 93.19 124 ILE A C 1
ATOM 977 O O . ILE A 1 124 ? 7.797 -4.408 -1.747 1.00 93.19 124 ILE A O 1
ATOM 981 N N . ASN A 1 125 ? 9.873 -4.943 -2.389 1.00 93.56 125 ASN A N 1
ATOM 982 C CA . ASN A 1 125 ? 9.456 -6.107 -3.165 1.00 93.56 125 ASN A CA 1
ATOM 983 C C . ASN A 1 125 ? 8.889 -7.226 -2.279 1.00 93.56 125 ASN A C 1
ATOM 985 O O . ASN A 1 125 ? 7.914 -7.856 -2.674 1.00 93.56 125 ASN A O 1
ATOM 989 N N . GLU A 1 126 ? 9.462 -7.482 -1.100 1.00 94.12 126 GLU A N 1
ATOM 990 C CA . GLU A 1 126 ? 8.889 -8.442 -0.144 1.00 94.12 126 GLU A CA 1
ATOM 991 C C . GLU A 1 126 ? 7.556 -7.944 0.436 1.00 94.12 126 GLU A C 1
ATOM 993 O O . GLU A 1 126 ? 6.587 -8.698 0.452 1.00 94.12 126 GLU A O 1
ATOM 998 N N . LEU A 1 127 ? 7.460 -6.667 0.816 1.00 94.50 127 LEU A N 1
ATOM 999 C CA . LEU A 1 127 ? 6.211 -6.047 1.262 1.00 94.50 127 LEU A CA 1
ATOM 1000 C C . LEU A 1 127 ? 5.122 -6.157 0.186 1.00 94.50 127 LEU A C 1
ATOM 1002 O O . LEU A 1 127 ? 3.994 -6.529 0.490 1.00 94.50 127 LEU A O 1
ATOM 1006 N N . SER A 1 128 ? 5.474 -5.923 -1.081 1.00 94.00 128 SER A N 1
ATOM 1007 C CA . SER A 1 128 ? 4.548 -6.066 -2.212 1.00 94.00 128 SER A CA 1
ATOM 1008 C C . SER A 1 128 ? 4.024 -7.493 -2.366 1.00 94.00 128 SER A C 1
ATOM 1010 O O . SER A 1 128 ? 2.884 -7.666 -2.777 1.00 94.00 128 SER A O 1
ATOM 1012 N N . LYS A 1 129 ? 4.825 -8.520 -2.042 1.00 93.81 129 LYS A N 1
ATOM 1013 C CA . LYS A 1 129 ? 4.351 -9.915 -2.052 1.00 93.81 129 LYS A CA 1
ATOM 1014 C C . LYS A 1 129 ? 3.342 -10.166 -0.945 1.00 93.81 129 LYS A C 1
ATOM 1016 O O . LYS A 1 129 ? 2.336 -10.802 -1.209 1.00 93.81 129 LYS A O 1
ATOM 1021 N N . ILE A 1 130 ? 3.604 -9.648 0.255 1.00 94.31 130 ILE A N 1
ATOM 1022 C CA . ILE A 1 130 ? 2.676 -9.782 1.381 1.00 94.31 130 ILE A CA 1
ATOM 1023 C C . ILE A 1 130 ? 1.357 -9.092 1.030 1.00 94.31 130 ILE A C 1
ATOM 1025 O O . ILE A 1 130 ? 0.313 -9.719 1.102 1.00 94.31 130 ILE A O 1
ATOM 1029 N N . ILE A 1 131 ? 1.408 -7.845 0.547 1.00 93.88 131 ILE A N 1
ATOM 1030 C CA . ILE A 1 131 ? 0.215 -7.089 0.131 1.00 93.88 131 ILE A CA 1
ATOM 1031 C C . ILE A 1 131 ? -0.559 -7.810 -0.980 1.00 93.88 131 ILE A C 1
ATOM 1033 O O . ILE A 1 131 ? -1.781 -7.753 -0.997 1.00 93.88 131 ILE A O 1
ATOM 1037 N N . HIS A 1 132 ? 0.130 -8.497 -1.893 1.00 92.75 132 HIS A N 1
ATOM 1038 C CA . HIS A 1 132 ? -0.517 -9.258 -2.962 1.00 92.75 132 HIS A CA 1
ATOM 1039 C C . HIS A 1 132 ? -1.369 -10.432 -2.454 1.00 92.75 132 HIS A C 1
ATOM 1041 O O . HIS A 1 132 ? -2.283 -10.861 -3.153 1.00 92.75 132 HIS A O 1
ATOM 1047 N N . GLU A 1 133 ? -1.075 -10.954 -1.262 1.00 92.25 133 GLU A N 1
ATOM 1048 C CA . GLU A 1 133 ? -1.827 -12.045 -0.632 1.00 92.25 133 GLU A CA 1
ATOM 1049 C C . GLU A 1 133 ? -2.967 -11.544 0.273 1.00 92.25 133 GLU A C 1
ATOM 1051 O O . GLU A 1 133 ? -3.798 -12.351 0.680 1.00 92.25 133 GLU A O 1
ATOM 1056 N N . LEU A 1 134 ? -3.014 -10.240 0.574 1.00 92.75 134 LEU A N 1
ATOM 1057 C CA . LEU A 1 134 ? -4.016 -9.634 1.452 1.00 92.75 134 LEU A CA 1
ATOM 1058 C C . LEU A 1 134 ? -5.305 -9.282 0.706 1.00 92.75 134 LEU A C 1
ATOM 1060 O O . LEU A 1 134 ? -5.286 -8.795 -0.429 1.00 92.75 134 LEU A O 1
ATOM 1064 N N . ASP A 1 135 ? -6.432 -9.422 1.400 1.00 91.81 135 ASP A N 1
ATOM 1065 C CA . ASP A 1 135 ? -7.720 -8.951 0.900 1.00 91.81 135 ASP A CA 1
ATOM 1066 C C . ASP A 1 135 ? -7.840 -7.412 0.987 1.00 91.81 135 ASP A C 1
ATOM 1068 O O . ASP A 1 135 ? -7.181 -6.766 1.809 1.00 91.81 135 ASP A O 1
ATOM 1072 N N . PRO A 1 136 ? -8.731 -6.767 0.204 1.00 89.94 136 PRO A N 1
ATOM 1073 C CA . PRO A 1 136 ? -8.868 -5.305 0.197 1.00 89.94 136 PRO A CA 1
ATOM 1074 C C . PRO A 1 136 ? -9.154 -4.668 1.568 1.00 89.94 136 PRO A C 1
ATOM 1076 O O . PRO A 1 136 ? -8.801 -3.511 1.802 1.00 89.94 136 PRO A O 1
ATOM 1079 N N . GLU A 1 137 ? -9.813 -5.389 2.478 1.00 89.44 137 GLU A N 1
ATOM 1080 C CA . GLU A 1 137 ? -10.054 -4.924 3.851 1.00 89.44 137 GLU A CA 1
ATOM 1081 C C . GLU A 1 137 ? -8.786 -4.989 4.711 1.00 89.44 137 GLU A C 1
ATOM 1083 O O . GLU A 1 137 ? -8.510 -4.065 5.481 1.00 89.44 137 GLU A O 1
ATOM 1088 N N . GLU A 1 138 ? -7.975 -6.030 4.532 1.00 92.06 138 GLU A N 1
ATOM 1089 C CA . GLU A 1 138 ? -6.694 -6.194 5.217 1.00 92.06 138 GLU A CA 1
ATOM 1090 C C . GLU A 1 138 ? -5.652 -5.188 4.724 1.00 92.06 138 GLU A C 1
ATOM 1092 O O . GLU A 1 138 ? -4.870 -4.680 5.524 1.00 92.06 138 GLU A O 1
ATOM 1097 N N . ILE A 1 139 ? -5.686 -4.820 3.440 1.00 92.75 139 ILE A N 1
ATOM 1098 C CA . ILE A 1 139 ? -4.839 -3.750 2.891 1.00 92.75 139 ILE A CA 1
ATOM 1099 C C . ILE A 1 139 ? -5.158 -2.416 3.577 1.00 92.75 139 ILE A C 1
ATOM 1101 O O . ILE A 1 139 ? -4.255 -1.736 4.060 1.00 92.75 139 ILE A O 1
ATOM 1105 N N . LYS A 1 140 ? -6.444 -2.065 3.720 1.00 91.25 140 LYS A N 1
ATOM 1106 C CA . LYS A 1 140 ? -6.848 -0.856 4.465 1.00 91.25 140 LYS A CA 1
ATOM 1107 C C . LYS A 1 140 ? -6.431 -0.918 5.931 1.00 91.25 140 LYS A C 1
ATOM 1109 O O . LYS A 1 140 ? -6.004 0.089 6.493 1.00 91.25 140 LYS A O 1
ATOM 1114 N N . LYS A 1 141 ? -6.547 -2.097 6.548 1.00 92.25 141 LYS A N 1
ATOM 1115 C CA . LYS A 1 141 ? -6.076 -2.331 7.915 1.00 92.25 141 LYS A CA 1
ATOM 1116 C C . LYS A 1 141 ? -4.568 -2.103 8.019 1.00 92.25 141 LYS A C 1
ATOM 1118 O O . LYS A 1 141 ? -4.133 -1.448 8.959 1.00 92.25 141 LYS A O 1
ATOM 1123 N N . LEU A 1 142 ? -3.782 -2.589 7.061 1.00 93.19 142 LEU A N 1
ATOM 1124 C CA . LEU A 1 142 ? -2.335 -2.392 7.014 1.00 93.19 142 LEU A CA 1
ATOM 1125 C C . LEU A 1 142 ? -1.959 -0.911 6.897 1.00 93.19 142 LEU A C 1
ATOM 1127 O O . LEU A 1 142 ? -1.111 -0.451 7.660 1.00 93.19 142 LEU A O 1
ATOM 1131 N N . GLU A 1 143 ? -2.611 -0.159 6.007 1.00 92.44 143 GLU A N 1
ATOM 1132 C CA . GLU A 1 143 ? -2.390 1.289 5.893 1.00 92.44 143 GLU A CA 1
ATOM 1133 C C . GLU A 1 143 ? -2.697 2.005 7.218 1.00 92.44 143 GLU A C 1
ATOM 1135 O O . GLU A 1 143 ? -1.884 2.791 7.706 1.00 92.44 143 GLU A O 1
ATOM 1140 N N . ALA A 1 144 ? -3.811 1.655 7.871 1.00 91.19 144 ALA A N 1
ATOM 1141 C CA . ALA A 1 144 ? -4.176 2.208 9.173 1.00 91.19 144 ALA A CA 1
ATOM 1142 C C . ALA A 1 144 ? -3.175 1.845 10.286 1.00 91.19 144 ALA A C 1
ATOM 1144 O O . ALA A 1 144 ? -2.856 2.686 11.128 1.00 91.19 144 ALA A O 1
ATOM 1145 N N . VAL A 1 145 ? -2.671 0.605 10.300 1.00 91.44 145 VAL A N 1
ATOM 1146 C CA . VAL A 1 145 ? -1.651 0.139 11.257 1.00 91.44 145 VAL A CA 1
ATOM 1147 C C . VAL A 1 145 ? -0.359 0.922 11.077 1.00 91.44 145 VAL A C 1
ATOM 1149 O O . VAL A 1 145 ? 0.219 1.373 12.062 1.00 91.44 145 VAL A O 1
ATOM 1152 N N . ILE A 1 146 ? 0.078 1.116 9.838 1.00 90.56 146 ILE A N 1
ATOM 1153 C CA . ILE A 1 146 ? 1.317 1.829 9.527 1.00 90.56 146 ILE A CA 1
ATOM 1154 C C . ILE A 1 146 ? 1.224 3.300 9.935 1.00 90.56 146 ILE A C 1
ATOM 1156 O O . ILE A 1 146 ? 2.160 3.813 10.559 1.00 90.56 146 ILE A O 1
ATOM 1160 N N . ASP A 1 147 ? 0.082 3.940 9.681 1.00 88.31 147 ASP A N 1
ATOM 1161 C CA . ASP A 1 147 ? -0.203 5.296 10.149 1.00 88.31 147 ASP A CA 1
ATOM 1162 C C . ASP A 1 147 ? -0.266 5.371 11.682 1.00 88.31 147 ASP A C 1
ATOM 1164 O O . ASP A 1 147 ? 0.243 6.319 12.283 1.00 88.31 147 ASP A O 1
ATOM 1168 N N . TYR A 1 148 ? -0.833 4.363 12.345 1.00 87.38 148 TYR A N 1
ATOM 1169 C CA . TYR A 1 148 ? -0.894 4.294 13.807 1.00 87.38 148 TYR A CA 1
ATOM 1170 C C . TYR A 1 148 ? 0.489 4.139 14.450 1.00 87.38 148 TYR A C 1
ATOM 1172 O O . TYR A 1 148 ? 0.827 4.862 15.390 1.00 87.38 148 TYR A O 1
ATOM 1180 N N . THR A 1 149 ? 1.306 3.211 13.951 1.00 87.31 149 THR A N 1
ATOM 1181 C CA . THR A 1 149 ? 2.636 2.932 14.511 1.00 87.31 149 THR A CA 1
ATOM 1182 C C . THR A 1 149 ? 3.707 3.898 14.019 1.00 87.31 149 THR A C 1
ATOM 1184 O O . THR A 1 149 ? 4.805 3.905 14.575 1.00 87.31 149 THR A O 1
ATOM 1187 N N . GLN A 1 150 ? 3.411 4.699 12.988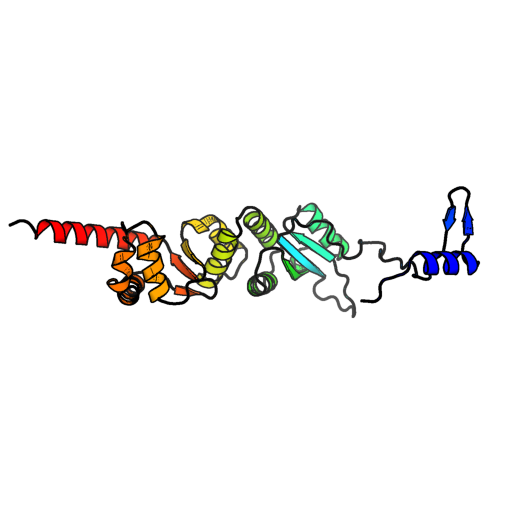 1.00 87.50 150 GLN A N 1
ATOM 1188 C CA . GLN A 1 150 ? 4.357 5.606 12.332 1.00 87.50 150 GLN A CA 1
ATOM 1189 C C . GLN A 1 150 ? 5.618 4.864 11.858 1.00 87.50 150 GLN A C 1
ATOM 1191 O O . GLN A 1 150 ? 6.747 5.293 12.121 1.00 87.50 150 GLN A O 1
ATOM 1196 N N . ALA A 1 151 ? 5.419 3.719 11.194 1.00 87.81 151 ALA A N 1
ATOM 1197 C CA . ALA A 1 151 ? 6.512 2.868 10.725 1.00 87.81 151 ALA A CA 1
ATOM 1198 C C . ALA A 1 151 ? 7.367 3.606 9.684 1.00 87.81 151 ALA A C 1
ATOM 1200 O O . ALA A 1 151 ? 6.848 4.176 8.721 1.00 87.81 151 ALA A O 1
ATOM 1201 N N . LYS A 1 152 ? 8.688 3.606 9.868 1.00 86.69 152 LYS A N 1
ATOM 1202 C CA . LYS A 1 152 ? 9.625 4.408 9.061 1.00 86.69 152 LYS A CA 1
ATOM 1203 C C . LYS A 1 152 ? 10.373 3.592 8.023 1.00 86.69 152 LYS A C 1
ATOM 1205 O O . LYS A 1 152 ? 10.917 4.166 7.085 1.00 86.69 152 LYS A O 1
ATOM 1210 N N . THR A 1 153 ? 10.439 2.278 8.206 1.00 88.25 153 THR A N 1
ATOM 1211 C CA . THR A 1 153 ? 11.216 1.380 7.345 1.00 88.25 153 THR A CA 1
ATOM 1212 C C . THR A 1 153 ? 10.329 0.307 6.727 1.00 88.25 153 THR A C 1
ATOM 1214 O O . THR A 1 153 ? 9.334 -0.098 7.327 1.00 88.25 153 THR A O 1
ATOM 1217 N N . ALA A 1 154 ? 10.698 -0.186 5.541 1.00 89.56 154 ALA A N 1
ATOM 1218 C CA . ALA A 1 154 ? 9.974 -1.283 4.902 1.00 89.56 154 ALA A CA 1
ATOM 1219 C C . ALA A 1 154 ? 10.029 -2.563 5.757 1.00 89.56 154 ALA A C 1
ATOM 1221 O O . ALA A 1 154 ? 9.025 -3.260 5.870 1.00 89.56 154 ALA A O 1
ATOM 1222 N N . GLY A 1 155 ? 11.151 -2.834 6.433 1.00 90.38 155 GLY A N 1
ATOM 1223 C CA . GLY A 1 155 ? 11.264 -3.912 7.422 1.00 90.38 155 GLY A CA 1
ATOM 1224 C C . GLY A 1 155 ? 10.212 -3.855 8.540 1.00 90.38 155 GLY A C 1
ATOM 1225 O O . GLY A 1 155 ? 9.548 -4.857 8.798 1.00 90.38 155 GLY A O 1
ATOM 1226 N N . GLU A 1 156 ? 9.996 -2.691 9.162 1.00 91.31 156 GLU A N 1
ATOM 1227 C CA . GLU A 1 156 ? 8.940 -2.518 10.178 1.00 91.31 156 GLU A CA 1
ATOM 1228 C C . GLU A 1 156 ? 7.544 -2.769 9.591 1.00 91.31 156 GLU A C 1
ATOM 1230 O O . GLU A 1 156 ? 6.718 -3.432 10.216 1.00 91.31 156 GLU A O 1
ATOM 1235 N N . MET A 1 157 ? 7.286 -2.291 8.371 1.00 92.69 157 MET A N 1
ATOM 1236 C CA . MET A 1 157 ? 6.012 -2.527 7.683 1.00 92.69 157 MET A CA 1
ATOM 1237 C C . MET A 1 157 ? 5.766 -4.004 7.408 1.00 92.69 157 MET A C 1
ATOM 1239 O O . MET A 1 157 ? 4.652 -4.481 7.599 1.00 92.69 157 MET A O 1
ATOM 1243 N N . ILE A 1 158 ? 6.804 -4.740 7.008 1.00 93.62 158 ILE A N 1
ATOM 1244 C CA . ILE A 1 158 ? 6.744 -6.192 6.821 1.00 93.62 158 ILE A CA 1
ATOM 1245 C C . ILE A 1 158 ? 6.394 -6.880 8.143 1.00 93.62 158 ILE A C 1
ATOM 1247 O O . ILE A 1 158 ? 5.540 -7.766 8.171 1.00 93.62 158 ILE A O 1
ATOM 1251 N N . GLU A 1 159 ? 7.026 -6.493 9.252 1.00 92.56 159 GLU A N 1
ATOM 1252 C CA . GLU A 1 159 ? 6.712 -7.077 10.560 1.00 92.56 159 GLU A CA 1
ATOM 1253 C C . GLU A 1 159 ? 5.270 -6.797 10.997 1.00 92.56 159 GLU A C 1
ATOM 1255 O O . GLU A 1 159 ? 4.614 -7.691 11.535 1.00 92.56 159 GLU A O 1
ATOM 1260 N N . LEU A 1 160 ? 4.769 -5.584 10.750 1.00 92.50 160 LEU A N 1
ATOM 1261 C CA . LEU A 1 160 ? 3.390 -5.195 11.049 1.00 92.50 160 LEU A CA 1
ATOM 1262 C C . LEU A 1 160 ? 2.384 -5.928 10.161 1.00 92.50 160 LEU A C 1
ATOM 1264 O O . LEU A 1 160 ? 1.379 -6.417 10.672 1.00 92.50 160 LEU A O 1
ATOM 1268 N N . ALA A 1 161 ? 2.688 -6.084 8.871 1.00 92.56 161 ALA A N 1
ATOM 1269 C CA . ALA A 1 161 ? 1.870 -6.850 7.936 1.00 92.56 161 ALA A CA 1
ATOM 1270 C C . ALA A 1 161 ? 1.745 -8.326 8.352 1.00 92.56 161 ALA A C 1
ATOM 1272 O O . ALA A 1 161 ? 0.671 -8.908 8.265 1.00 92.56 161 ALA A O 1
ATOM 1273 N N . ASN A 1 162 ? 2.808 -8.917 8.906 1.00 90.00 162 ASN A N 1
ATOM 1274 C CA . ASN A 1 162 ? 2.767 -10.282 9.447 1.00 90.00 162 ASN A CA 1
ATOM 1275 C C . ASN A 1 162 ? 2.049 -10.395 10.806 1.00 90.00 162 ASN A C 1
ATOM 1277 O O . ASN A 1 162 ? 1.807 -11.503 11.283 1.00 90.00 162 ASN A O 1
ATOM 1281 N N . LYS A 1 163 ? 1.749 -9.271 11.466 1.00 89.75 163 LYS A N 1
ATOM 1282 C CA . LYS A 1 163 ? 1.107 -9.214 12.789 1.00 89.75 163 LYS A CA 1
ATOM 1283 C C . LYS A 1 163 ? -0.200 -8.421 12.762 1.00 89.75 163 LYS A C 1
ATOM 1285 O O . LYS A 1 163 ? -0.603 -7.880 13.792 1.00 89.75 163 LYS A O 1
ATOM 1290 N N . LEU A 1 164 ? -0.885 -8.368 11.617 1.00 90.12 164 LEU A N 1
ATOM 1291 C CA . LEU A 1 164 ? -2.146 -7.630 11.484 1.00 90.12 164 LEU A CA 1
ATOM 1292 C C . LEU A 1 164 ? -3.217 -8.107 12.472 1.00 90.12 164 LEU A C 1
ATOM 1294 O O . LEU A 1 164 ? -3.986 -7.287 12.968 1.00 90.12 164 LEU A O 1
ATOM 1298 N N . ASP A 1 165 ? -3.234 -9.389 12.836 1.00 87.31 165 ASP A N 1
ATOM 1299 C CA . ASP A 1 165 ? -4.166 -9.951 13.829 1.00 87.31 165 ASP A CA 1
ATOM 1300 C C . ASP A 1 165 ? -3.990 -9.372 15.240 1.00 87.31 165 ASP A C 1
ATOM 1302 O O . ASP A 1 165 ? -4.918 -9.374 16.047 1.00 87.31 165 ASP A O 1
ATOM 1306 N N . SER A 1 166 ? -2.815 -8.810 15.541 1.00 87.38 166 SER A N 1
ATOM 1307 C CA . SER A 1 166 ? -2.556 -8.129 16.817 1.00 87.38 166 SER A CA 1
ATOM 1308 C C . SER A 1 166 ? -3.212 -6.746 16.904 1.00 87.38 166 SER A C 1
ATOM 1310 O O . SER A 1 166 ? -3.082 -6.074 17.928 1.00 87.38 166 SER A O 1
ATOM 1312 N N . PHE A 1 167 ? -3.903 -6.310 15.848 1.00 88.62 167 PHE A N 1
ATOM 1313 C CA . PHE A 1 167 ? -4.612 -5.041 15.794 1.00 88.62 167 PHE A CA 1
ATOM 1314 C C . PHE A 1 167 ? -6.103 -5.261 15.559 1.00 88.62 167 PHE A C 1
ATOM 1316 O O . PHE A 1 167 ? -6.519 -5.990 14.655 1.00 88.62 167 PHE A O 1
ATOM 1323 N N . PHE A 1 168 ? -6.912 -4.557 16.339 1.00 87.75 168 PHE A N 1
ATOM 1324 C CA . PHE A 1 168 ? -8.328 -4.373 16.090 1.00 87.75 168 PHE A CA 1
ATOM 1325 C C . PHE A 1 168 ? -8.516 -3.131 15.219 1.00 87.75 168 PHE A C 1
ATOM 1327 O O . PHE A 1 168 ? -7.985 -2.065 15.535 1.00 87.75 168 PHE A O 1
ATOM 1334 N N . PHE A 1 169 ? -9.250 -3.266 14.118 1.00 89.88 169 PHE A N 1
ATOM 1335 C CA . PHE A 1 169 ? -9.489 -2.184 13.169 1.00 89.88 169 PHE A CA 1
ATOM 1336 C C . PHE A 1 169 ? -10.950 -2.172 12.748 1.00 89.88 169 PHE A C 1
ATOM 1338 O O . PHE A 1 169 ? -11.500 -3.212 12.390 1.00 89.88 169 PHE A O 1
ATOM 1345 N N . VAL A 1 170 ? -11.548 -0.984 12.757 1.00 88.50 170 VAL A N 1
ATOM 1346 C CA . VAL A 1 170 ? -12.904 -0.757 12.266 1.00 88.50 170 VAL A CA 1
ATOM 1347 C C . VAL A 1 170 ? -12.877 0.357 11.236 1.00 88.50 170 VAL A C 1
ATOM 1349 O O . VAL A 1 170 ? -12.638 1.523 11.562 1.00 88.50 170 VAL A O 1
ATOM 1352 N N . ALA A 1 171 ? -13.128 -0.012 9.984 1.00 88.81 171 ALA A N 1
ATOM 1353 C CA . ALA A 1 171 ? -13.065 0.898 8.853 1.00 88.81 171 ALA A CA 1
ATOM 1354 C C . ALA A 1 171 ? -14.183 1.955 8.887 1.00 88.81 171 ALA A C 1
ATOM 1356 O O . ALA A 1 171 ? -15.325 1.668 9.241 1.00 88.81 171 ALA A O 1
ATOM 1357 N N . GLY A 1 172 ? -13.867 3.179 8.457 1.00 85.62 172 GLY A N 1
ATOM 1358 C CA . GLY A 1 172 ? -14.858 4.227 8.179 1.00 85.62 172 GLY A CA 1
ATOM 1359 C C . GLY A 1 172 ? -15.493 4.897 9.402 1.00 85.62 172 GLY A C 1
ATOM 1360 O O . GLY A 1 172 ? -16.383 5.731 9.239 1.00 85.62 172 GLY A O 1
ATOM 1361 N N . ILE A 1 173 ? -15.039 4.570 10.612 1.00 88.44 173 ILE A N 1
ATOM 1362 C CA . ILE A 1 173 ? -15.493 5.206 11.851 1.00 88.44 173 ILE A CA 1
ATOM 1363 C C . ILE A 1 173 ? -14.574 6.369 12.208 1.00 88.44 173 ILE A C 1
ATOM 1365 O O . ILE A 1 173 ? -13.365 6.194 12.351 1.00 88.44 173 ILE A O 1
ATOM 1369 N N . SER A 1 174 ? -15.155 7.547 12.426 1.00 87.75 174 SER A N 1
ATOM 1370 C CA . SER A 1 174 ? -14.395 8.765 12.733 1.00 87.75 174 SER A CA 1
ATOM 1371 C C . SER A 1 174 ? -14.793 9.433 14.049 1.00 87.75 174 SER A C 1
ATOM 1373 O O . SER A 1 174 ? -14.268 10.497 14.375 1.00 87.75 174 SER A O 1
ATOM 1375 N N . ASN A 1 175 ? -15.757 8.876 14.785 1.00 88.19 175 ASN A N 1
ATOM 1376 C CA . ASN A 1 175 ? -16.219 9.445 16.046 1.00 88.19 175 ASN A CA 1
ATOM 1377 C C . ASN A 1 175 ? -16.594 8.373 17.079 1.00 88.19 175 ASN A C 1
ATOM 1379 O O . ASN A 1 175 ? -16.751 7.189 16.775 1.00 88.19 175 ASN A O 1
ATOM 1383 N N . VAL A 1 176 ? -16.720 8.821 18.329 1.00 88.50 176 VAL A N 1
ATOM 1384 C CA . VAL A 1 176 ? -16.926 7.955 19.494 1.00 88.50 176 VAL A CA 1
ATOM 1385 C C . VAL A 1 176 ? -18.299 7.281 19.494 1.00 88.50 176 VAL A C 1
ATOM 1387 O O . VAL A 1 176 ? -18.411 6.127 19.897 1.00 88.50 176 VAL A O 1
ATOM 1390 N N . GLU A 1 177 ? -19.331 7.974 19.017 1.00 88.81 177 GLU A N 1
ATOM 1391 C CA . GLU A 1 177 ? -20.692 7.441 18.914 1.00 88.81 177 GLU A CA 1
ATOM 1392 C C . GLU A 1 177 ? -20.757 6.266 17.929 1.00 88.81 177 GLU A C 1
ATOM 1394 O O . GLU A 1 177 ? -21.249 5.192 18.271 1.00 88.81 177 GLU A O 1
ATOM 1399 N N . GLN A 1 178 ? -20.185 6.433 16.734 1.00 89.69 178 GLN A N 1
ATOM 1400 C CA . GLN A 1 178 ? -20.070 5.381 15.724 1.00 89.69 178 GLN A CA 1
ATOM 1401 C C . GLN A 1 178 ? -19.268 4.187 16.249 1.00 89.69 178 GLN A C 1
ATOM 1403 O O . GLN A 1 178 ? -19.674 3.046 16.033 1.00 89.69 178 GLN A O 1
ATOM 1408 N N . TYR A 1 179 ? -18.171 4.435 16.975 1.00 88.81 179 TYR A N 1
ATOM 1409 C CA . TYR A 1 179 ? -17.398 3.373 17.618 1.00 88.81 179 TYR A CA 1
ATOM 1410 C C . TYR A 1 179 ? -18.245 2.595 18.632 1.00 88.81 179 TYR A C 1
ATOM 1412 O O . TYR A 1 179 ? -18.336 1.372 18.552 1.00 88.81 179 TYR A O 1
ATOM 1420 N N . GLY A 1 180 ? -18.929 3.292 19.544 1.00 86.31 180 GLY A N 1
ATOM 1421 C CA . GLY A 1 180 ? -19.810 2.656 20.525 1.00 86.31 180 GLY A CA 1
ATOM 1422 C C . GLY A 1 180 ? -20.946 1.867 19.874 1.00 86.31 180 GLY A C 1
ATOM 1423 O O . GLY A 1 180 ? -21.256 0.760 20.315 1.00 86.31 180 GLY A O 1
ATOM 1424 N N . ARG A 1 181 ? -21.515 2.390 18.783 1.00 88.00 181 ARG A N 1
ATOM 1425 C CA . ARG A 1 181 ? -22.543 1.709 17.986 1.00 88.00 181 ARG A CA 1
ATOM 1426 C C . ARG A 1 181 ? -22.016 0.424 17.362 1.00 88.00 181 ARG A C 1
ATOM 1428 O O . ARG A 1 181 ? -22.641 -0.620 17.531 1.00 88.00 181 ARG A O 1
ATOM 1435 N N . HIS A 1 182 ? -20.854 0.473 16.717 1.00 87.19 182 HIS A N 1
ATOM 1436 C CA . HIS A 1 182 ? -20.209 -0.715 16.162 1.00 87.19 182 HIS A CA 1
ATOM 1437 C C . HIS A 1 182 ? -19.928 -1.758 17.252 1.00 87.19 182 HIS A C 1
ATOM 1439 O O . HIS A 1 182 ? -20.265 -2.931 17.105 1.00 87.19 182 HIS A O 1
ATOM 1445 N N . MET A 1 183 ? -19.405 -1.325 18.401 1.00 84.81 183 MET A N 1
ATOM 1446 C CA . MET A 1 183 ? -19.098 -2.227 19.507 1.00 84.81 183 MET A CA 1
ATOM 1447 C C . MET A 1 183 ? -20.329 -2.886 20.135 1.00 84.81 183 MET A C 1
ATOM 1449 O O . MET A 1 183 ? -20.207 -3.988 20.659 1.00 84.81 183 MET A O 1
ATOM 1453 N N . ILE A 1 184 ? -21.503 -2.259 20.099 1.00 83.25 184 ILE A N 1
ATOM 1454 C CA . ILE A 1 184 ? -22.722 -2.837 20.681 1.00 83.25 184 ILE A CA 1
ATOM 1455 C C . ILE A 1 184 ? -23.492 -3.688 19.665 1.00 83.25 184 ILE A C 1
ATOM 1457 O O . ILE A 1 184 ? -24.012 -4.741 20.026 1.00 83.25 184 ILE A O 1
ATOM 1461 N N . ILE A 1 185 ? -23.563 -3.243 18.409 1.00 82.69 185 ILE A N 1
ATOM 1462 C CA . ILE A 1 185 ? -24.431 -3.842 17.387 1.00 82.69 185 ILE A CA 1
ATOM 1463 C C . ILE A 1 185 ? -23.674 -4.854 16.522 1.00 82.69 185 ILE A C 1
ATOM 1465 O O . ILE A 1 185 ? -24.190 -5.931 16.234 1.00 82.69 185 ILE A O 1
ATOM 1469 N N . GLU A 1 186 ? -22.462 -4.511 16.089 1.00 78.25 186 GLU A N 1
ATOM 1470 C CA . GLU A 1 186 ? -21.753 -5.221 15.015 1.00 78.25 186 GLU A CA 1
ATOM 1471 C C . GLU A 1 186 ? -20.655 -6.150 15.542 1.00 78.25 186 GLU A C 1
ATOM 1473 O O . GLU A 1 186 ? -20.363 -7.166 14.918 1.00 78.25 186 GLU A O 1
ATOM 1478 N N . SER A 1 187 ? -20.099 -5.870 16.724 1.00 75.75 187 SER A N 1
ATOM 1479 C CA . SER A 1 187 ? -19.028 -6.684 17.317 1.00 75.75 187 SER A CA 1
ATOM 1480 C C . SER A 1 187 ? -19.453 -8.102 17.721 1.00 75.75 187 SER A C 1
ATOM 1482 O O . SER A 1 187 ? -18.605 -8.944 18.008 1.00 75.75 187 SER A O 1
ATOM 1484 N N . GLY A 1 188 ? -20.762 -8.362 17.812 1.00 69.06 188 GLY A N 1
ATOM 1485 C CA . GLY A 1 188 ? -21.309 -9.644 18.260 1.00 69.06 188 GLY A CA 1
ATOM 1486 C C . GLY A 1 188 ? -21.140 -9.935 19.757 1.00 69.06 188 GLY A C 1
ATOM 1487 O O . GLY A 1 188 ? -21.572 -10.995 20.208 1.00 69.06 188 GLY A O 1
ATOM 1488 N N . HIS A 1 189 ? -20.566 -9.014 20.542 1.00 71.00 189 HIS A N 1
ATOM 1489 C CA . HIS A 1 189 ? -20.413 -9.184 21.992 1.00 71.00 189 HIS A CA 1
ATOM 1490 C C . HIS A 1 189 ? -21.747 -9.150 22.746 1.00 71.00 189 HIS A C 1
ATOM 1492 O O . HIS A 1 189 ? -21.901 -9.828 23.760 1.00 71.00 189 HIS A O 1
ATOM 1498 N N . PHE A 1 190 ? -22.726 -8.389 22.253 1.00 72.94 190 PHE A N 1
ATOM 1499 C CA . PHE A 1 190 ? -24.027 -8.243 22.897 1.00 72.94 190 PHE A CA 1
ATOM 1500 C C . PHE A 1 190 ? -25.137 -8.860 22.050 1.00 72.94 190 PHE A C 1
ATOM 1502 O O . PHE A 1 190 ? -25.179 -8.713 20.829 1.00 72.94 190 PHE A O 1
ATOM 1509 N N . LYS A 1 191 ? -26.099 -9.512 22.715 1.00 71.00 191 LYS A N 1
ATOM 1510 C CA . LYS A 1 191 ? -27.391 -9.820 22.091 1.00 71.00 191 LYS A CA 1
ATOM 1511 C C . LYS A 1 191 ? -28.188 -8.529 22.007 1.00 71.00 191 LYS A C 1
ATOM 1513 O O . LYS A 1 191 ? -28.822 -8.125 22.978 1.00 71.00 191 LYS A O 1
ATOM 1518 N N . TYR A 1 192 ? -28.096 -7.879 20.859 1.00 72.38 192 TYR A N 1
ATOM 1519 C CA . TYR A 1 192 ? -28.714 -6.590 20.624 1.00 72.38 192 TYR A CA 1
ATOM 1520 C C . TYR A 1 192 ? -30.090 -6.735 19.960 1.00 72.38 192 TYR A C 1
ATOM 1522 O O . TYR A 1 192 ? -30.234 -7.456 18.973 1.00 72.38 192 TYR A O 1
ATOM 1530 N N . ASP A 1 193 ? -31.091 -6.041 20.505 1.00 79.44 193 ASP A N 1
ATOM 1531 C CA . ASP A 1 193 ? -32.410 -5.872 19.892 1.00 79.44 193 ASP A CA 1
ATOM 1532 C C . ASP A 1 193 ? -32.499 -4.458 19.306 1.00 79.44 193 ASP A C 1
ATOM 1534 O O . ASP A 1 193 ? -32.267 -3.475 20.012 1.00 79.44 193 ASP A O 1
ATOM 1538 N N . SER A 1 194 ? -32.848 -4.353 18.023 1.00 78.44 194 SER A N 1
ATOM 1539 C CA . SER A 1 194 ? -32.995 -3.075 17.320 1.00 78.44 194 SER A CA 1
ATOM 1540 C C . SER A 1 194 ? -34.008 -2.128 17.968 1.00 78.44 194 SER A C 1
ATOM 1542 O O . SER A 1 194 ? -33.873 -0.914 17.839 1.00 78.44 194 SER A O 1
ATOM 1544 N N . GLU A 1 195 ? -34.999 -2.642 18.702 1.00 82.00 195 GLU A N 1
ATOM 1545 C CA . GLU A 1 195 ? -35.966 -1.795 19.417 1.00 82.00 195 GLU A CA 1
ATOM 1546 C C . GLU A 1 195 ? -35.325 -1.007 20.576 1.00 82.00 195 GLU A C 1
ATOM 1548 O O . GLU A 1 195 ? -35.888 -0.016 21.049 1.00 82.00 195 GLU A O 1
ATOM 1553 N N . LEU A 1 196 ? -34.126 -1.406 21.018 1.00 79.88 196 LEU A N 1
ATOM 1554 C CA . LEU A 1 196 ? -33.385 -0.749 22.093 1.00 79.88 196 LEU A CA 1
ATOM 1555 C C . LEU A 1 196 ? -32.500 0.407 21.602 1.00 79.88 196 LEU A C 1
ATOM 1557 O O . LEU A 1 196 ? -31.940 1.115 22.437 1.00 79.88 196 LEU A O 1
ATOM 1561 N N . GLU A 1 197 ? -32.386 0.655 20.291 1.00 80.88 197 GLU A N 1
ATOM 1562 C CA . GLU A 1 197 ? -31.479 1.676 19.729 1.00 80.88 197 GLU A CA 1
ATOM 1563 C C . GLU A 1 197 ? -31.717 3.069 20.300 1.00 80.88 197 GLU A C 1
ATOM 1565 O O . GLU A 1 197 ? -30.768 3.735 20.703 1.00 80.88 197 GLU A O 1
ATOM 1570 N N . SER A 1 198 ? -32.978 3.476 20.458 1.00 81.75 198 SER A N 1
ATOM 1571 C CA . SER A 1 198 ? -33.316 4.787 21.025 1.00 81.75 198 SER A CA 1
ATOM 1572 C C . SER A 1 198 ? -33.033 4.928 22.524 1.00 81.75 198 SER A C 1
ATOM 1574 O O . SER A 1 198 ? -33.148 6.029 23.061 1.00 81.75 198 SER A O 1
ATOM 1576 N N . TYR A 1 199 ? -32.727 3.829 23.215 1.00 82.69 199 TYR A N 1
ATOM 1577 C CA . TYR A 1 199 ? -32.497 3.797 24.662 1.00 82.69 199 TYR A CA 1
ATOM 1578 C C . TYR A 1 199 ? -31.019 3.647 25.030 1.00 82.69 199 TYR A C 1
ATOM 1580 O O . TYR A 1 199 ? -30.670 3.782 26.205 1.00 82.69 199 TYR A O 1
ATOM 1588 N N . VAL A 1 200 ? -30.156 3.364 24.053 1.00 82.06 200 VAL A N 1
ATOM 1589 C CA . VAL A 1 200 ? -28.728 3.135 24.270 1.00 82.06 200 VAL A CA 1
ATOM 1590 C C . VAL A 1 200 ? -27.946 4.408 23.970 1.00 82.06 200 VAL A C 1
ATOM 1592 O O . VAL A 1 200 ? -28.002 4.961 22.877 1.00 82.06 200 VAL A O 1
ATOM 1595 N N . ASP A 1 201 ? -27.171 4.853 24.955 1.00 87.81 201 ASP A N 1
ATOM 1596 C CA . ASP A 1 201 ? -26.223 5.954 24.801 1.00 87.81 201 ASP A CA 1
ATOM 1597 C C . ASP A 1 201 ? -24.884 5.410 24.270 1.00 87.81 201 ASP A C 1
ATOM 1599 O O . ASP A 1 201 ? -23.984 5.034 25.032 1.00 87.81 201 ASP A O 1
ATOM 1603 N N . PHE A 1 202 ? -24.787 5.306 22.940 1.00 87.31 202 PHE A N 1
ATOM 1604 C CA . PHE A 1 202 ? -23.605 4.778 22.251 1.00 87.31 202 PHE A CA 1
ATOM 1605 C C . PHE A 1 202 ? -22.362 5.643 22.471 1.00 87.31 202 PHE A C 1
ATOM 1607 O O . PHE A 1 202 ? -21.261 5.110 22.611 1.00 87.31 202 PHE A O 1
ATOM 1614 N N . GLU A 1 203 ? -22.528 6.964 22.546 1.00 87.88 203 GLU A N 1
ATOM 1615 C CA . GLU A 1 203 ? -21.423 7.890 22.776 1.00 87.88 203 GLU A CA 1
ATOM 1616 C C . GLU A 1 203 ? -20.798 7.657 24.154 1.00 87.88 203 GLU A C 1
ATOM 1618 O O . GLU A 1 203 ? -19.580 7.491 24.265 1.00 87.88 203 GLU A O 1
ATOM 1623 N N . LYS A 1 204 ? -21.619 7.561 25.204 1.00 87.44 204 LYS A N 1
ATOM 1624 C CA . LYS A 1 204 ? -21.129 7.310 26.563 1.00 87.44 204 LYS A CA 1
ATOM 1625 C C . LYS A 1 204 ? -20.436 5.954 26.692 1.00 87.44 204 LYS A C 1
ATOM 1627 O O . LYS A 1 204 ? -19.415 5.858 27.377 1.00 87.44 204 LYS A O 1
ATOM 1632 N N . TYR A 1 205 ? -20.958 4.920 26.032 1.00 85.56 205 TYR A N 1
ATOM 1633 C CA . TYR A 1 205 ? -20.310 3.606 25.996 1.00 85.56 205 TYR A CA 1
ATOM 1634 C C . TYR A 1 205 ? -18.946 3.667 25.294 1.00 85.56 205 TYR A C 1
ATOM 1636 O O . TYR A 1 205 ? -17.941 3.216 25.850 1.00 85.56 205 TYR A O 1
ATOM 1644 N N . GLY A 1 206 ? -18.893 4.285 24.110 1.00 85.50 206 GLY A N 1
ATOM 1645 C CA . GLY A 1 206 ? -17.654 4.470 23.356 1.00 85.50 206 GLY A CA 1
ATOM 1646 C C . GLY A 1 206 ? -16.606 5.260 24.145 1.00 85.50 206 GLY A C 1
ATOM 1647 O O . GLY A 1 206 ? -15.453 4.841 24.214 1.00 85.50 206 GLY A O 1
ATOM 1648 N N . GLN A 1 207 ? -17.001 6.352 24.813 1.00 86.00 207 GLN A N 1
ATOM 1649 C CA . GLN A 1 207 ? -16.100 7.150 25.656 1.00 86.00 207 GLN A CA 1
ATOM 1650 C C . GLN A 1 207 ? -15.518 6.316 26.803 1.00 86.00 207 GLN A C 1
ATOM 1652 O O . GLN A 1 207 ? -14.323 6.407 27.082 1.00 86.00 207 GLN A O 1
ATOM 1657 N N . GLY A 1 208 ? -16.344 5.480 27.441 1.00 83.19 208 GLY A N 1
ATOM 1658 C CA . GLY A 1 208 ? -15.905 4.582 28.507 1.00 83.19 208 GLY A CA 1
ATOM 1659 C C . GLY A 1 208 ? -14.813 3.616 28.049 1.00 83.19 208 GLY A C 1
ATOM 1660 O O . GLY A 1 208 ? -13.800 3.481 28.733 1.00 83.19 208 GLY A O 1
ATOM 1661 N N . ARG A 1 209 ? -14.970 2.997 26.873 1.00 81.06 209 ARG A N 1
ATOM 1662 C CA . ARG A 1 209 ? -13.947 2.108 26.295 1.00 81.06 209 ARG A CA 1
ATOM 1663 C C . ARG A 1 209 ? -12.680 2.854 25.902 1.00 81.06 209 ARG A C 1
ATOM 1665 O O . ARG A 1 209 ? -11.598 2.450 26.313 1.00 81.06 209 ARG A O 1
ATOM 1672 N N . LEU A 1 210 ? -12.805 3.991 25.220 1.00 84.12 210 LEU A N 1
ATOM 1673 C CA . LEU A 1 210 ? -11.653 4.794 24.789 1.00 84.12 210 LEU A CA 1
ATOM 1674 C C . LEU A 1 210 ? -10.778 5.299 25.945 1.00 84.12 210 LEU A C 1
ATOM 1676 O O . LEU A 1 210 ? -9.595 5.544 25.743 1.00 84.12 210 LEU A O 1
ATOM 1680 N N . MET A 1 211 ? -11.331 5.470 27.149 1.00 80.44 211 MET A N 1
ATOM 1681 C CA . MET A 1 211 ? -10.537 5.836 28.330 1.00 80.44 211 MET A CA 1
ATOM 1682 C C . MET A 1 211 ? -9.621 4.708 28.823 1.00 80.44 211 MET A C 1
ATOM 1684 O O . MET A 1 211 ? -8.627 4.989 29.492 1.00 80.44 211 MET A O 1
ATOM 1688 N N . HIS A 1 212 ? -9.965 3.455 28.527 1.00 74.19 212 HIS A N 1
ATOM 1689 C CA . HIS A 1 212 ? -9.246 2.271 28.998 1.00 74.19 212 HIS A CA 1
ATOM 1690 C C . HIS A 1 212 ? -8.436 1.605 27.874 1.00 74.19 212 HIS A C 1
ATOM 1692 O O . HIS A 1 212 ? -7.416 0.978 28.146 1.00 74.19 212 HIS A O 1
ATOM 1698 N N . GLU A 1 213 ? -8.844 1.786 26.616 1.00 78.75 213 GLU A N 1
ATOM 1699 C CA . GLU A 1 213 ? -8.167 1.281 25.421 1.00 78.75 213 GLU A CA 1
ATOM 1700 C C . GLU A 1 213 ? -7.082 2.249 24.934 1.00 78.75 213 GLU A C 1
ATOM 1702 O O . GLU A 1 213 ? -7.258 3.467 24.927 1.00 78.75 213 GLU A O 1
ATOM 1707 N N . LYS A 1 214 ? -5.964 1.716 24.429 1.00 76.12 214 LYS A N 1
ATOM 1708 C CA . LYS A 1 214 ? -4.924 2.519 23.760 1.00 76.12 214 LYS A CA 1
ATOM 1709 C C . LYS A 1 214 ? -5.156 2.600 22.248 1.00 76.12 214 LYS A C 1
ATOM 1711 O O . LYS A 1 214 ? -4.246 2.337 21.461 1.00 76.12 214 LYS A O 1
ATOM 1716 N N . GLY A 1 215 ? -6.371 2.958 21.845 1.00 83.19 215 GLY A N 1
ATOM 1717 C CA . GLY A 1 215 ? -6.731 3.143 20.439 1.00 83.19 215 GLY A CA 1
ATOM 1718 C C . GLY A 1 215 ? -6.799 4.607 20.010 1.00 83.19 215 GLY A C 1
ATOM 1719 O O . GLY A 1 215 ? -6.815 5.518 20.840 1.00 83.19 215 GLY A O 1
ATOM 1720 N N . CYS A 1 216 ? -6.848 4.845 18.703 1.00 84.94 216 CYS A N 1
ATOM 1721 C CA . CYS A 1 216 ? -7.081 6.174 18.145 1.00 84.94 216 CYS A CA 1
ATOM 1722 C C . CYS A 1 216 ? -7.913 6.122 16.857 1.00 84.94 216 CYS A C 1
ATOM 1724 O O . CYS A 1 216 ? -8.049 5.081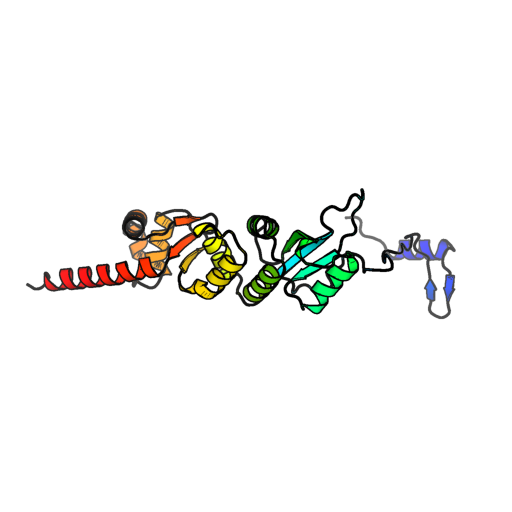 16.214 1.00 84.94 216 CYS A O 1
ATOM 1726 N N . PHE A 1 217 ? -8.477 7.272 16.489 1.00 88.06 217 PHE A N 1
ATOM 1727 C CA . PHE A 1 217 ? -9.116 7.465 15.191 1.00 88.06 217 PHE A CA 1
ATOM 1728 C C . PHE A 1 217 ? -8.078 7.944 14.175 1.00 88.06 217 PHE A C 1
ATOM 1730 O O . PHE A 1 217 ? -7.336 8.894 14.432 1.00 88.06 217 PHE A O 1
ATOM 1737 N N . THR A 1 218 ? -8.060 7.294 13.019 1.00 84.56 218 THR A N 1
ATOM 1738 C CA . THR A 1 218 ? -7.232 7.617 11.853 1.00 84.56 218 THR A CA 1
ATOM 1739 C C . THR A 1 218 ? -8.126 8.049 10.690 1.00 84.56 218 THR A C 1
ATOM 1741 O O . THR A 1 218 ? -9.353 7.969 10.770 1.00 84.56 218 THR A O 1
ATOM 1744 N N . SER A 1 219 ? -7.527 8.480 9.580 1.00 83.31 219 SER A N 1
ATOM 1745 C CA . SER A 1 219 ? -8.236 8.723 8.314 1.00 83.31 219 SER A CA 1
ATOM 1746 C C . SER A 1 219 ? -8.962 7.480 7.779 1.00 83.31 219 SER A C 1
ATOM 1748 O O . SER A 1 219 ? -9.940 7.622 7.046 1.00 83.31 219 SER A O 1
ATOM 1750 N N . TYR A 1 220 ? -8.517 6.279 8.157 1.00 84.31 220 TYR A N 1
ATOM 1751 C CA . TYR A 1 220 ? -9.075 5.007 7.695 1.00 84.31 220 TYR A CA 1
ATOM 1752 C C . TYR A 1 220 ? -10.175 4.453 8.606 1.00 84.31 220 TYR A C 1
ATOM 1754 O O . TYR A 1 220 ? -10.992 3.641 8.164 1.00 84.31 220 TYR A O 1
ATOM 1762 N N . GLY A 1 221 ? -10.210 4.869 9.873 1.00 88.62 221 GLY A N 1
ATOM 1763 C CA . GLY A 1 221 ? -11.120 4.314 10.868 1.00 88.62 221 GLY A CA 1
ATOM 1764 C C . GLY A 1 221 ? -10.551 4.310 12.284 1.00 88.62 221 GLY A C 1
ATOM 1765 O O . GLY A 1 221 ? -9.546 4.966 12.573 1.00 88.62 221 GLY A O 1
ATOM 1766 N N . TYR A 1 222 ? -11.174 3.533 13.165 1.00 89.81 222 TYR A N 1
ATOM 1767 C CA . TYR A 1 222 ? -10.673 3.302 14.519 1.00 89.81 222 TYR A CA 1
ATOM 1768 C C . TYR A 1 222 ? -9.684 2.136 14.538 1.00 89.81 222 TYR A C 1
ATOM 1770 O O . TYR A 1 222 ? -9.958 1.085 13.957 1.00 89.81 222 TYR A O 1
ATOM 1778 N N . ILE A 1 223 ? -8.556 2.303 15.228 1.00 89.62 223 ILE A N 1
ATOM 1779 C CA . ILE A 1 223 ? -7.542 1.260 15.388 1.00 89.62 223 ILE A CA 1
ATOM 1780 C C . ILE A 1 223 ? -7.057 1.167 16.835 1.00 89.62 223 ILE A C 1
ATOM 1782 O O . ILE A 1 223 ? -6.859 2.179 17.509 1.00 89.62 223 ILE A O 1
ATOM 1786 N N . CYS A 1 224 ? -6.854 -0.060 17.311 1.00 87.31 224 CYS A N 1
ATOM 1787 C CA . CYS A 1 224 ? -6.371 -0.358 18.653 1.00 87.31 224 CYS A CA 1
ATOM 1788 C C . CYS A 1 224 ? -5.496 -1.621 18.648 1.00 87.31 224 CYS A C 1
ATOM 1790 O O . CYS A 1 224 ? -5.716 -2.536 17.859 1.00 87.31 224 CYS A O 1
ATOM 1792 N N . CYS A 1 225 ? -4.503 -1.697 19.535 1.00 81.94 225 CYS A N 1
ATOM 1793 C CA . CYS A 1 225 ? -3.726 -2.922 19.727 1.00 81.94 225 CYS A CA 1
ATOM 1794 C C . CYS A 1 225 ? -4.546 -3.931 20.551 1.00 81.94 225 CYS A C 1
ATOM 1796 O O . CYS A 1 225 ? -4.984 -3.604 21.658 1.00 81.94 225 CYS A O 1
ATOM 1798 N N . THR A 1 226 ? -4.729 -5.156 20.050 1.00 72.00 226 THR A N 1
ATOM 1799 C CA . THR A 1 226 ? -5.579 -6.194 20.668 1.00 72.00 226 THR A CA 1
ATOM 1800 C C . THR A 1 226 ? -5.136 -6.540 22.091 1.00 72.00 226 THR A C 1
ATOM 1802 O O . THR A 1 226 ? -5.979 -6.745 22.958 1.00 72.00 226 THR A O 1
ATOM 1805 N N . GLY A 1 227 ? -3.833 -6.471 22.392 1.00 62.31 227 GLY A N 1
ATOM 1806 C CA . GLY A 1 227 ? -3.333 -6.661 23.761 1.00 62.31 227 GLY A CA 1
ATOM 1807 C C . GLY A 1 227 ? -3.889 -5.651 24.779 1.00 62.31 227 GLY A C 1
ATOM 1808 O O . GLY A 1 227 ? -3.948 -5.952 25.961 1.00 62.31 227 GLY A O 1
ATOM 1809 N N . SER A 1 228 ? -4.345 -4.474 24.335 1.00 58.09 228 SER A N 1
ATOM 1810 C CA . SER A 1 228 ? -5.046 -3.506 25.196 1.00 58.09 228 SER A CA 1
ATOM 1811 C C . SER A 1 228 ? -6.568 -3.693 25.245 1.00 58.09 228 SER A C 1
ATOM 1813 O O . SER A 1 228 ? -7.219 -3.094 26.092 1.00 58.09 228 SER A O 1
ATOM 1815 N N . MET A 1 229 ? -7.133 -4.523 24.361 1.00 56.06 229 MET A N 1
ATOM 1816 C CA . MET A 1 229 ? -8.550 -4.909 24.370 1.00 56.06 229 MET A CA 1
ATOM 1817 C C . MET A 1 229 ? -8.810 -6.090 25.311 1.00 56.06 229 MET A C 1
ATOM 1819 O O . MET A 1 229 ? -9.769 -6.053 26.080 1.00 56.06 229 MET A O 1
ATOM 1823 N N . GLU A 1 230 ? -7.960 -7.122 25.274 1.00 56.28 230 GLU A N 1
ATOM 1824 C CA . GLU A 1 230 ? -8.125 -8.342 26.086 1.00 56.28 230 GLU A CA 1
ATOM 1825 C C . GLU A 1 230 ? -8.092 -8.045 27.593 1.00 56.28 230 GLU A C 1
ATOM 1827 O O . GLU A 1 230 ? -8.944 -8.539 28.330 1.00 56.28 230 GLU A O 1
ATOM 1832 N N . GLU A 1 231 ? -7.206 -7.141 28.037 1.00 51.03 231 GLU A N 1
ATOM 1833 C CA . GLU A 1 231 ? -7.152 -6.686 29.436 1.00 51.03 231 GLU A CA 1
ATOM 1834 C C . GLU A 1 231 ? -8.501 -6.120 29.928 1.00 51.03 231 GLU A C 1
ATOM 1836 O O . GLU A 1 231 ? -8.809 -6.190 31.117 1.00 51.03 231 GLU A O 1
ATOM 1841 N N . ILE A 1 232 ? -9.327 -5.575 29.029 1.00 53.34 232 ILE A N 1
ATOM 1842 C CA . ILE A 1 232 ? -10.611 -4.946 29.365 1.00 53.34 232 ILE A CA 1
ATOM 1843 C C . ILE A 1 232 ? -11.758 -5.952 29.335 1.00 53.34 232 ILE A C 1
ATOM 1845 O O . ILE A 1 232 ? -12.651 -5.859 30.179 1.00 53.34 232 ILE A O 1
ATOM 1849 N N . CYS A 1 233 ? -11.745 -6.912 28.405 1.00 52.72 233 CYS A N 1
ATOM 1850 C CA . CYS A 1 233 ? -12.704 -8.020 28.415 1.00 52.72 233 CYS A CA 1
ATOM 1851 C C . CYS A 1 233 ? -12.637 -8.769 29.753 1.00 52.72 233 CYS A C 1
ATOM 1853 O O . CYS A 1 233 ? -13.661 -8.906 30.420 1.00 52.72 233 CYS A O 1
ATOM 1855 N N . ASP A 1 234 ? -11.427 -9.086 30.219 1.00 54.34 234 ASP A N 1
ATOM 1856 C CA . ASP A 1 234 ? -11.219 -9.736 31.516 1.00 54.34 234 ASP A CA 1
ATOM 1857 C C . ASP A 1 234 ? -11.705 -8.875 32.700 1.00 54.34 234 ASP A C 1
ATOM 1859 O O . ASP A 1 234 ? -12.215 -9.398 33.695 1.00 54.34 234 ASP A O 1
ATOM 1863 N N . LEU A 1 235 ? -11.568 -7.544 32.621 1.00 52.97 235 LEU A N 1
ATOM 1864 C CA . LEU A 1 235 ? -12.045 -6.618 33.658 1.00 52.97 235 LEU A CA 1
ATOM 1865 C C . LEU A 1 235 ? -13.575 -6.501 33.688 1.00 52.97 235 LEU A C 1
ATOM 1867 O O . LEU A 1 235 ? -14.158 -6.455 34.775 1.00 52.97 235 LEU A O 1
ATOM 1871 N N . ASN A 1 236 ? -14.228 -6.440 32.526 1.00 55.66 236 ASN A N 1
ATOM 1872 C CA . ASN A 1 236 ? -15.686 -6.355 32.439 1.00 55.66 236 ASN A CA 1
ATOM 1873 C C . ASN A 1 236 ? -16.354 -7.665 32.863 1.00 55.66 236 ASN A C 1
ATOM 1875 O O . ASN A 1 236 ? -17.300 -7.609 33.648 1.00 55.66 236 ASN A O 1
ATOM 1879 N N . ASP A 1 237 ? -15.818 -8.818 32.461 1.00 55.84 237 ASP A N 1
ATOM 1880 C CA . ASP A 1 237 ? -16.332 -10.124 32.890 1.00 55.84 237 ASP A CA 1
ATOM 1881 C C . ASP A 1 237 ? -16.257 -10.264 34.425 1.00 55.84 237 ASP A C 1
ATOM 1883 O O . ASP A 1 237 ? -17.221 -10.670 35.079 1.00 55.84 237 ASP A O 1
ATOM 1887 N N . GLN A 1 238 ? -15.168 -9.796 35.049 1.00 52.59 238 GLN A N 1
ATOM 1888 C CA . GLN A 1 238 ? -15.037 -9.768 36.514 1.00 52.59 238 GLN A CA 1
ATOM 1889 C C . GLN A 1 238 ? -15.992 -8.779 37.212 1.00 52.59 238 GLN A C 1
ATOM 1891 O O . GLN A 1 238 ? -16.362 -8.986 38.377 1.00 52.59 238 GLN A O 1
ATOM 1896 N N . LEU A 1 239 ? -16.380 -7.682 36.553 1.00 53.19 239 LEU A N 1
ATOM 1897 C CA . LEU A 1 239 ? -17.369 -6.728 37.071 1.00 53.19 239 LEU A CA 1
ATOM 1898 C C . LEU A 1 239 ? -18.800 -7.270 36.935 1.00 53.19 239 LEU A C 1
ATOM 1900 O O . LEU A 1 239 ? -19.610 -7.094 37.854 1.00 53.19 239 LEU A O 1
ATOM 1904 N N . GLU A 1 240 ? -19.110 -7.975 35.848 1.00 54.94 240 GLU A N 1
ATOM 1905 C CA . GLU A 1 240 ? -20.392 -8.661 35.662 1.00 54.94 240 GLU A CA 1
ATOM 1906 C C . GLU A 1 240 ? -20.571 -9.808 36.674 1.00 54.94 240 GLU A C 1
ATOM 1908 O O . GLU A 1 240 ? -21.614 -9.893 37.328 1.00 54.94 240 GLU A O 1
ATOM 1913 N N . GLU A 1 241 ? -19.535 -10.608 36.943 1.00 52.53 241 GLU A N 1
ATOM 1914 C CA . GLU A 1 241 ? -19.586 -11.649 37.986 1.00 52.53 241 GLU A CA 1
ATOM 1915 C C . GLU A 1 241 ? -19.773 -11.071 39.407 1.00 52.53 241 GLU A C 1
ATOM 1917 O O . GLU A 1 241 ? -20.510 -11.626 40.236 1.00 52.53 241 GLU A O 1
ATOM 1922 N N . LYS A 1 242 ? -19.161 -9.915 39.705 1.00 46.66 242 LYS A N 1
ATOM 1923 C CA . LYS A 1 242 ? -19.331 -9.216 40.997 1.00 46.66 242 LYS A CA 1
ATOM 1924 C C . LYS A 1 242 ? -20.701 -8.565 41.172 1.00 46.66 242 LYS A C 1
ATOM 1926 O O . LYS A 1 242 ? -21.190 -8.465 42.299 1.00 46.66 242 LYS A O 1
ATOM 1931 N N . THR A 1 243 ? -21.325 -8.101 40.094 1.00 45.75 243 THR A N 1
ATOM 1932 C CA . THR A 1 243 ? -22.671 -7.511 40.155 1.00 45.75 243 THR A CA 1
ATOM 1933 C C . THR A 1 243 ? -23.757 -8.584 40.240 1.00 45.75 243 THR A C 1
ATOM 1935 O O . THR A 1 243 ? -24.732 -8.392 40.968 1.00 45.75 243 THR A O 1
ATOM 1938 N N . GLN A 1 244 ? -23.553 -9.755 39.625 1.00 51.78 244 GLN A N 1
ATOM 1939 C CA . GLN A 1 244 ? -24.464 -10.900 39.755 1.00 51.78 244 GLN A CA 1
ATOM 1940 C C . GLN A 1 244 ? -24.430 -11.552 41.151 1.00 51.78 244 GLN A C 1
ATOM 1942 O O . GLN A 1 244 ? -25.458 -12.037 41.623 1.00 51.78 244 GLN A O 1
ATOM 1947 N N . THR A 1 245 ? -23.303 -11.505 41.871 1.00 50.22 245 THR A N 1
ATOM 1948 C CA . THR A 1 245 ? -23.196 -12.055 43.241 1.00 50.22 245 THR A CA 1
ATOM 1949 C C . THR A 1 245 ? -23.820 -11.177 44.335 1.00 50.22 245 THR A C 1
ATOM 1951 O O . THR A 1 245 ? -24.066 -11.668 45.436 1.00 50.22 245 THR A O 1
ATOM 1954 N N . MET A 1 246 ? -24.143 -9.910 44.051 1.00 46.62 246 MET A N 1
ATOM 1955 C CA . MET A 1 246 ? -24.809 -8.994 44.998 1.00 46.62 246 MET A CA 1
ATOM 1956 C C . MET A 1 246 ? -26.335 -8.897 44.798 1.00 46.62 246 MET A C 1
ATOM 1958 O O . MET A 1 246 ? -27.005 -8.189 45.548 1.00 46.62 246 MET A O 1
ATOM 1962 N N . GLY A 1 247 ? -26.892 -9.603 43.805 1.00 42.91 247 GLY A N 1
ATOM 1963 C CA . GLY A 1 247 ? -28.314 -9.561 43.431 1.00 42.91 247 GLY A CA 1
ATOM 1964 C C . GLY A 1 247 ? -29.185 -10.707 43.961 1.00 42.91 247 GLY A C 1
ATOM 1965 O O . GLY A 1 247 ? -30.312 -10.861 43.499 1.00 42.91 247 GLY A O 1
ATOM 1966 N N . GLY A 1 248 ? -28.688 -11.528 44.891 1.00 38.31 248 GLY A N 1
ATOM 1967 C CA . GLY A 1 248 ? -29.468 -12.597 45.522 1.00 38.31 248 GLY A CA 1
ATOM 1968 C C . GLY A 1 248 ? -30.086 -12.151 46.848 1.00 38.31 248 GLY A C 1
ATOM 1969 O O . GLY A 1 248 ? -29.392 -12.147 47.864 1.00 38.31 248 GLY A O 1
ATOM 1970 N N . ILE A 1 249 ? -31.374 -11.791 46.832 1.00 39.69 249 ILE A N 1
ATOM 1971 C CA . ILE A 1 249 ? -32.257 -11.788 48.016 1.00 39.69 249 ILE A CA 1
ATOM 1972 C C . ILE A 1 249 ? -33.041 -13.097 48.023 1.00 39.69 249 ILE A C 1
ATOM 1974 O O . ILE A 1 249 ? -33.572 -13.453 46.947 1.00 39.69 249 ILE A O 1
#

Secondary structure (DSSP, 8-state):
-----HHHHHHHHHHHS-EEEETTEEEE--S--------SSSPPS----S--SEEEEEEETT---SS--EEEEEES--HHHHHHHHHHHT-SSGGGEEEEEEEESSS-HHHHHHHHT---HHHHHHHHHHHHHS-HHHHHHHHHHHHHHT--SHHHHHHHHTTGGGEEEEET--SHHHHHHIIIIISSSS---GGGGGG--HHHHHHHHHHHS--EE-SSEEEEEHHHHHHHHHHHHHHHHHHHTT---

pLDDT: mean 81.33, std 12.4, range [38.31, 94.5]

Sequence (249 aa):
MERLDFETMGRNLLSSGDGKVTPYGVVFCNSLPMEEVYNGKMFPDYDYTSDYILKLEMMRKGSQSTSPEKVWLYLPTSKACILKALLHLGADTYNDLTFQCVDSMSLSESFMDHLSLMDNIGEINELSKIIHELDPEEIKKLEAVIDYTQAKTAGEMIELANKLDSFFFVAGISNVEQYGRHMIIESGHFKYDSELESYVDFEKYGQGRLMHEKGCFTSYGYICCTGSMEEICDLNDQLEEKTQTMGGI

Foldseek 3Di:
DDDDDVVVVVVCQVVVPQWDDDPVGTDHPDPPDPDPQDPVQDHPDDCPDPLFFFKKWKFFPPDPDPDTDTDIDTALDDPVSVVSRCVSRVHPDLQRMQMATDDGDQDDPVVRRLVSVARDPPLVRVLRVLCSPDDSVLRLLLVVQCVVVVDNYSVVSNVCSVVSVQKDWDFPAAAQLVVLCCVAPVVPPDPDDPVCVVVDPSNVSSVVLVVQFPWDADPGGIMGGVVSVVVVVVVVVVVVVVVVVVPDD

Radius of gyration: 29.2 Å; chains: 1; bounding box: 62×29×103 Å